Protein AF-A0A851SC31-F1 (afdb_monomer)

Secondary structure (DSSP, 8-state):
--SHHHHHHHHHHHTTTS-HHHHHHHHHHHHHHHHHHHHHHHHHHTTTTTT-EES---TTHHHHHHHHH-SS-HHHHHHHHHHHHHHHHHHHHHHHHHHHHHHHHHHHHHHHHHHT--S-HHHHHHHHHHHHHHHHH---SSSS----SHHHHHHHHHHHHHHHHHHHHHHHHHHHH-SS--SEEEE--TT-SS-EEEE-SSHHHHHHHHHHHHHHHHHHHHHHHHHHHHHHHHHHHHHHHHHSSPP--------

Foldseek 3Di:
DPVVVVVVVLLVVLCPAFDVVLSVLVVVLLVVLVVCLPPCVCVPCVCFLVQWDWPDPDPPQSVVLSCVLPVDDPSRLSVVLSCQLCVLVVVLSVVVVVLVVVLVVLVVVLVVLVVVDDVDPVSVVVNVVSVVVNCVSDPDPDPDPDCDDPSVVSVLVSLVSNLVSLVVSLVVCCVNQNQFFDQWDFDDDPPDPGTIIIGGPPRVVVNVVSNVNNVSSVVNNVSSVVRSVVSVVVVVVVVVVVVVDDQDDDDDDDD

Nearest PDB structures (foldseek):
  7f92-assembly1_A  TM=9.090E-01  e=4.885E-21  Homo sapiens
  7jjp-assembly1_A  TM=9.126E-01  e=3.774E-20  Ovis aries
  7xq9-assembly1_A  TM=9.123E-01  e=2.012E-20  Homo sapiens
  8qoj-assembly1_A  TM=9.363E-01  e=1.100E-14  Homo sapiens
  8gn7-assembly1_G  TM=8.065E-01  e=1.292E-13  Homo sapiens

pLDDT: mean 79.95, std 17.96, range [30.61, 98.0]

Sequence (255 aa):
MGDWEFLQKLLDQVQEHSTVIGKIWLTVLFIFRILILGLAGESVWGDEQSDFVCNTKQPGCTNVCYDKAFPISHIRYWVLQFLFVSTPTLIYLGHVVYLSRKEEKLKKQESELRAIHSKDPKIEHALAALEKKMSKIYMSESGRLKIRGALMWTYITSVICKSIFEAGFLVGQWYLYGFSMVPRYVCKRDPCPHQVDCFISRPTEKSIFIIFMLVMGLISLTLNLLELFHLCCKNLLSNIKKVSGPAGPSQDTFV

Structure (mmCIF, N/CA/C/O backbone):
data_AF-A0A851SC31-F1
#
_entry.id   AF-A0A851SC31-F1
#
loop_
_atom_site.group_PDB
_atom_site.id
_atom_site.type_symbol
_atom_site.label_atom_id
_atom_site.label_alt_id
_atom_site.label_comp_id
_atom_site.label_asym_id
_atom_site.label_entity_id
_atom_site.label_seq_id
_atom_site.pdbx_PDB_ins_code
_atom_site.Cartn_x
_atom_site.Cartn_y
_atom_site.Cartn_z
_atom_site.occupancy
_atom_site.B_iso_or_equiv
_atom_site.auth_seq_id
_atom_site.auth_comp_id
_atom_site.auth_asym_id
_atom_site.auth_atom_id
_atom_site.pdbx_PDB_model_num
ATOM 1 N N . MET A 1 1 ? -2.805 23.541 15.305 1.00 36.47 1 MET A N 1
ATOM 2 C CA . MET A 1 1 ? -1.827 22.495 15.689 1.00 36.47 1 MET A CA 1
ATOM 3 C C . MET A 1 1 ? -2.498 21.458 16.602 1.00 36.47 1 MET A C 1
ATOM 5 O O . MET A 1 1 ? -2.061 21.281 17.725 1.00 36.47 1 MET A O 1
ATOM 9 N N . GLY A 1 2 ? -3.582 20.808 16.149 1.00 46.53 2 GLY A N 1
ATOM 10 C CA . GLY A 1 2 ? -4.423 19.939 16.999 1.00 46.53 2 GLY A CA 1
ATOM 11 C C . GLY A 1 2 ? -4.816 18.584 16.396 1.00 46.53 2 GLY A C 1
ATOM 12 O O . GLY A 1 2 ? -5.572 17.857 17.025 1.00 46.53 2 GLY A O 1
ATOM 13 N N . ASP A 1 3 ? -4.307 18.214 15.216 1.00 50.97 3 ASP A N 1
ATOM 14 C CA . ASP A 1 3 ? -4.699 16.956 14.552 1.00 50.97 3 ASP A CA 1
ATOM 15 C C . ASP A 1 3 ? -3.743 15.788 14.823 1.00 50.97 3 ASP A C 1
ATOM 17 O O . ASP A 1 3 ? -4.168 14.634 14.837 1.00 50.97 3 ASP A O 1
ATOM 21 N N . TRP A 1 4 ? -2.465 16.062 15.107 1.00 46.28 4 TRP A N 1
ATOM 22 C CA . TRP A 1 4 ? -1.464 15.015 15.340 1.00 46.28 4 TRP A CA 1
ATOM 23 C C . TRP A 1 4 ? -1.644 14.317 16.686 1.00 46.28 4 TRP A C 1
ATOM 25 O O . TRP A 1 4 ? -1.529 13.101 16.747 1.00 46.28 4 TRP A O 1
ATOM 35 N N . GLU A 1 5 ? -2.010 15.047 17.742 1.00 44.91 5 GLU A N 1
ATOM 36 C CA . GLU A 1 5 ? -2.225 14.471 19.077 1.00 44.91 5 GLU A CA 1
ATOM 37 C C . GLU A 1 5 ? -3.477 13.573 19.122 1.00 44.91 5 GLU A C 1
ATOM 39 O O . GLU A 1 5 ? -3.503 12.553 19.809 1.00 44.91 5 GLU A O 1
ATOM 44 N N . PHE A 1 6 ? -4.505 13.907 18.331 1.00 46.19 6 PHE A N 1
ATOM 45 C CA . PHE A 1 6 ? -5.693 13.072 18.152 1.00 46.19 6 PHE A CA 1
ATOM 46 C C . PHE A 1 6 ? -5.376 11.817 17.333 1.00 46.19 6 PHE A C 1
ATOM 48 O O . PHE A 1 6 ? -5.729 10.720 17.753 1.00 46.19 6 PHE A O 1
ATOM 55 N N . LEU A 1 7 ? -4.655 11.948 16.213 1.00 46.75 7 LEU A N 1
ATOM 56 C CA . LEU A 1 7 ? -4.164 10.806 15.430 1.00 46.75 7 LEU A CA 1
ATOM 57 C C . LEU A 1 7 ? -3.249 9.890 16.250 1.00 46.75 7 LEU A C 1
ATOM 59 O O . LEU A 1 7 ? -3.349 8.674 16.126 1.00 46.75 7 LEU A O 1
ATOM 63 N N . GLN A 1 8 ? -2.407 10.461 17.109 1.00 51.41 8 GLN A N 1
ATOM 64 C CA . GLN A 1 8 ? -1.505 9.731 17.992 1.00 51.41 8 GLN A CA 1
ATOM 65 C C . GLN A 1 8 ? -2.281 9.000 19.096 1.00 51.41 8 GLN A C 1
ATOM 67 O O . GLN A 1 8 ? -2.099 7.800 19.256 1.00 51.41 8 GLN A O 1
ATOM 72 N N . LYS A 1 9 ? -3.267 9.645 19.741 1.00 53.53 9 LYS A N 1
ATOM 73 C CA . LYS A 1 9 ? -4.205 8.969 20.661 1.00 53.53 9 LYS A CA 1
ATOM 74 C C . LYS A 1 9 ? -5.019 7.867 19.983 1.00 53.53 9 LYS A C 1
ATOM 76 O O . LYS A 1 9 ? -5.291 6.840 20.600 1.00 53.53 9 LYS A O 1
ATOM 81 N N . LEU A 1 10 ? -5.422 8.066 18.727 1.00 51.66 10 LEU A N 1
ATOM 82 C CA . LEU A 1 10 ? -6.111 7.043 17.942 1.00 51.66 10 LEU A CA 1
ATOM 83 C C . LEU A 1 10 ? -5.180 5.876 17.596 1.00 51.66 10 LEU A C 1
ATOM 85 O O . LEU A 1 10 ? -5.608 4.731 17.690 1.00 51.66 10 LEU A O 1
ATOM 89 N N . LEU A 1 11 ? -3.922 6.141 17.242 1.00 54.28 11 LEU A N 1
ATOM 90 C CA . LEU A 1 11 ? -2.890 5.119 17.047 1.00 54.28 11 LEU A CA 1
ATOM 91 C C . LEU A 1 11 ? -2.634 4.330 18.340 1.00 54.28 11 LEU A C 1
ATOM 93 O O . LEU A 1 11 ? -2.644 3.101 18.299 1.00 54.28 11 LEU A O 1
ATOM 97 N N . ASP A 1 12 ? -2.519 5.005 19.482 1.00 54.88 12 ASP A N 1
ATOM 98 C CA . ASP A 1 12 ? -2.271 4.383 20.788 1.00 54.88 12 ASP A CA 1
ATOM 99 C C . ASP A 1 12 ? -3.463 3.523 21.258 1.00 54.88 12 ASP A C 1
ATOM 101 O O . ASP A 1 12 ? -3.286 2.391 21.709 1.00 54.88 12 ASP A O 1
ATOM 105 N N . GLN A 1 13 ? -4.707 3.987 21.071 1.00 50.38 13 GLN A N 1
ATOM 106 C CA . GLN A 1 13 ? -5.922 3.213 21.395 1.00 50.38 13 GLN A CA 1
ATOM 107 C C . GLN A 1 13 ? -6.073 1.949 20.532 1.00 50.38 13 GLN A C 1
ATOM 109 O O . GLN A 1 13 ? -6.607 0.924 20.961 1.00 50.38 13 GLN A O 1
ATOM 114 N N . VAL A 1 14 ? -5.574 1.988 19.300 1.00 51.91 14 VAL A N 1
ATOM 115 C CA . VAL A 1 14 ? -5.563 0.841 18.377 1.00 51.91 14 VAL A CA 1
ATOM 116 C C . VAL A 1 14 ? -4.500 -0.173 18.773 1.00 51.91 14 VAL A C 1
ATOM 118 O O . VAL A 1 14 ? -4.633 -1.378 18.528 1.00 51.91 14 VAL A O 1
ATOM 121 N N . GLN A 1 15 ? -3.476 0.310 19.467 1.00 50.19 15 GLN A N 1
ATOM 122 C CA . GLN A 1 15 ? -2.348 -0.444 19.971 1.00 50.19 15 GLN A CA 1
ATOM 123 C C . GLN A 1 15 ? -2.591 -1.113 21.329 1.00 50.19 15 GLN A C 1
ATOM 125 O O . GLN A 1 15 ? -1.667 -1.727 21.853 1.00 50.19 15 GLN A O 1
ATOM 130 N N . GLU A 1 16 ? -3.810 -1.150 21.870 1.00 48.88 16 GLU A N 1
ATOM 131 C CA . GLU A 1 16 ? -4.075 -1.858 23.137 1.00 48.88 16 GLU A CA 1
ATOM 132 C C . GLU A 1 16 ? -4.554 -3.314 22.930 1.00 48.88 16 GLU A C 1
ATOM 134 O O . GLU A 1 16 ? -4.479 -4.155 23.822 1.00 48.88 16 GLU A O 1
ATOM 139 N N . HIS A 1 17 ? -4.926 -3.689 21.696 1.00 49.34 17 HIS A N 1
ATOM 140 C CA . HIS A 1 17 ? -5.738 -4.895 21.448 1.00 49.34 17 HIS A CA 1
ATOM 141 C C . HIS A 1 17 ? -5.128 -6.021 20.575 1.00 49.34 17 HIS A C 1
ATOM 143 O O . HIS A 1 17 ? -5.518 -7.178 20.715 1.00 49.34 17 HIS A O 1
ATOM 149 N N . SER A 1 18 ? -4.136 -5.726 19.732 1.00 54.25 18 SER A N 1
ATOM 150 C CA . SER A 1 18 ? -3.339 -6.704 18.948 1.00 54.25 18 SER A CA 1
ATOM 151 C C . SER A 1 18 ? -2.116 -7.270 19.730 1.00 54.25 18 SER A C 1
ATOM 153 O O . SER A 1 18 ? -1.814 -6.832 20.844 1.00 54.25 18 SER A O 1
ATOM 155 N N . THR A 1 19 ? -1.400 -8.268 19.208 1.00 62.31 19 THR A N 1
ATOM 156 C CA . THR A 1 19 ? -0.159 -8.750 19.848 1.00 62.31 19 THR A CA 1
ATOM 157 C C . THR A 1 19 ? 0.920 -7.651 19.826 1.00 62.31 19 THR A C 1
ATOM 159 O O . THR A 1 19 ? 1.097 -6.968 18.821 1.00 62.31 19 THR A O 1
ATOM 162 N N . VAL A 1 20 ? 1.639 -7.434 20.939 1.00 63.09 20 VAL A N 1
ATOM 163 C CA . VAL A 1 20 ? 2.630 -6.333 21.082 1.00 63.09 20 VAL A CA 1
ATOM 164 C C . VAL A 1 20 ? 3.675 -6.351 19.955 1.00 63.09 20 VAL A C 1
ATOM 166 O O . VAL A 1 20 ? 4.059 -5.306 19.439 1.00 63.09 20 VAL A O 1
ATOM 169 N N . ILE A 1 21 ? 4.070 -7.547 19.516 1.00 61.94 21 ILE A N 1
ATOM 170 C CA . ILE A 1 21 ? 5.090 -7.759 18.482 1.00 61.94 21 ILE A CA 1
ATOM 171 C C . ILE A 1 21 ? 4.574 -7.374 17.085 1.00 61.94 21 ILE A C 1
ATOM 173 O O . ILE A 1 21 ? 5.283 -6.691 16.347 1.00 61.94 21 ILE A O 1
ATOM 177 N N . GLY A 1 22 ? 3.335 -7.744 16.735 1.00 64.31 22 GLY A N 1
ATOM 178 C CA . GLY A 1 22 ? 2.724 -7.371 15.453 1.00 64.31 22 GLY A CA 1
ATOM 179 C C . GLY A 1 22 ? 2.540 -5.858 15.316 1.00 64.31 22 GLY A C 1
ATOM 180 O O . GLY A 1 22 ? 2.815 -5.293 14.263 1.00 64.31 22 GLY A O 1
ATOM 181 N N . LYS A 1 23 ? 2.170 -5.174 16.405 1.00 66.19 23 LYS A N 1
ATOM 182 C CA . LYS A 1 23 ? 1.970 -3.713 16.434 1.00 66.19 23 LYS A CA 1
ATOM 183 C C . LYS A 1 23 ? 3.236 -2.916 16.158 1.00 66.19 23 LYS A C 1
ATOM 185 O O . LYS A 1 23 ? 3.197 -1.981 15.357 1.00 66.19 23 LYS A O 1
ATOM 190 N N . ILE A 1 24 ? 4.335 -3.265 16.829 1.00 72.50 24 ILE A N 1
ATOM 191 C CA . ILE A 1 24 ? 5.613 -2.558 16.677 1.00 72.50 24 ILE A CA 1
ATOM 192 C C . ILE A 1 24 ? 6.079 -2.690 15.231 1.00 72.50 24 ILE A C 1
ATOM 194 O O . ILE A 1 24 ? 6.358 -1.688 14.577 1.00 72.50 24 ILE A O 1
ATOM 198 N N . TRP A 1 25 ? 6.061 -3.912 14.699 1.00 71.94 25 TRP A N 1
ATOM 199 C CA . TRP A 1 25 ? 6.468 -4.151 13.324 1.00 71.94 25 TRP A CA 1
ATOM 200 C C . TRP A 1 25 ? 5.554 -3.471 12.309 1.00 71.94 25 TRP A C 1
ATOM 202 O O . TRP A 1 25 ? 6.059 -2.777 11.438 1.00 71.94 25 TRP A O 1
ATOM 212 N N . LEU A 1 26 ? 4.228 -3.573 12.427 1.00 71.00 26 LEU A N 1
ATOM 213 C CA . LEU A 1 26 ? 3.315 -2.911 11.487 1.00 71.00 26 LEU A CA 1
ATOM 214 C C . LEU A 1 26 ? 3.470 -1.382 11.499 1.00 71.00 26 LEU A C 1
ATOM 216 O O . LEU A 1 26 ? 3.414 -0.761 10.440 1.00 71.00 26 LEU A O 1
ATOM 220 N N . THR A 1 27 ? 3.725 -0.780 12.665 1.00 75.94 27 THR A N 1
ATOM 221 C CA . THR A 1 27 ? 3.975 0.667 12.785 1.00 75.94 27 THR A CA 1
ATOM 222 C C . THR A 1 27 ? 5.290 1.057 12.112 1.00 75.94 27 THR A C 1
ATOM 224 O O . THR A 1 27 ? 5.334 2.002 11.329 1.00 75.94 27 THR A O 1
ATOM 227 N N . VAL A 1 28 ? 6.355 0.292 12.354 1.00 79.25 28 VAL A N 1
ATOM 228 C CA . VAL A 1 28 ? 7.661 0.501 11.719 1.00 79.25 28 VAL A CA 1
ATOM 229 C C . VAL A 1 28 ? 7.561 0.347 10.196 1.00 79.25 28 VAL A C 1
ATOM 231 O O . VAL A 1 28 ? 8.003 1.229 9.462 1.00 79.25 28 VAL A O 1
ATOM 234 N N . LEU A 1 29 ? 6.911 -0.715 9.705 1.00 79.75 29 LEU A N 1
ATOM 235 C CA . LEU A 1 29 ? 6.695 -0.953 8.273 1.00 79.75 29 LEU A CA 1
ATOM 236 C C . LEU A 1 29 ? 5.896 0.188 7.622 1.00 79.75 29 LEU A C 1
ATOM 238 O O . LEU A 1 29 ? 6.200 0.595 6.501 1.00 79.75 29 LEU A O 1
ATOM 242 N N . PHE A 1 30 ? 4.898 0.726 8.326 1.00 78.81 30 PHE A N 1
ATOM 243 C CA . PHE A 1 30 ? 4.101 1.860 7.863 1.00 78.81 30 PHE A CA 1
ATOM 244 C C . PHE A 1 30 ? 4.932 3.145 7.739 1.00 78.81 30 PHE A C 1
ATOM 246 O O . PHE A 1 30 ? 4.860 3.820 6.712 1.00 78.81 30 PHE A O 1
ATOM 253 N N . ILE A 1 31 ? 5.769 3.451 8.736 1.00 83.62 31 ILE A N 1
ATOM 254 C CA . ILE A 1 31 ? 6.674 4.611 8.702 1.00 83.62 31 ILE A CA 1
ATOM 255 C C . ILE A 1 31 ? 7.665 4.484 7.544 1.00 83.62 31 ILE A C 1
ATOM 257 O O . ILE A 1 31 ? 7.819 5.422 6.766 1.00 83.62 31 ILE A O 1
ATOM 261 N N . PHE A 1 32 ? 8.292 3.317 7.381 1.00 82.69 32 PHE A N 1
ATOM 262 C CA . PHE A 1 32 ? 9.223 3.087 6.276 1.00 82.69 32 PHE A CA 1
ATOM 263 C C . PHE A 1 32 ? 8.555 3.227 4.903 1.00 82.69 32 PHE A C 1
ATOM 265 O O . PHE A 1 32 ? 9.171 3.763 3.984 1.00 82.69 32 PHE A O 1
ATOM 272 N N . ARG A 1 33 ? 7.289 2.812 4.753 1.00 85.94 33 ARG A N 1
ATOM 273 C CA . ARG A 1 33 ? 6.527 3.030 3.512 1.00 85.94 33 ARG A CA 1
ATOM 274 C C . ARG A 1 33 ? 6.328 4.509 3.206 1.00 85.94 33 ARG A C 1
ATOM 276 O O . ARG A 1 33 ? 6.571 4.916 2.076 1.00 85.94 33 ARG A O 1
ATOM 283 N N . ILE A 1 34 ? 5.922 5.309 4.191 1.00 85.50 34 ILE A N 1
ATOM 284 C CA . ILE A 1 34 ? 5.760 6.760 4.009 1.00 85.50 34 ILE A CA 1
ATOM 285 C C . ILE A 1 34 ? 7.104 7.408 3.677 1.00 85.50 34 ILE A C 1
ATOM 287 O O . ILE A 1 34 ? 7.178 8.227 2.766 1.00 85.50 34 ILE A O 1
ATOM 291 N N . LEU A 1 35 ? 8.168 7.008 4.378 1.00 84.06 35 LEU A N 1
ATOM 292 C CA . LEU A 1 35 ? 9.513 7.519 4.148 1.00 84.06 35 LEU A CA 1
ATOM 2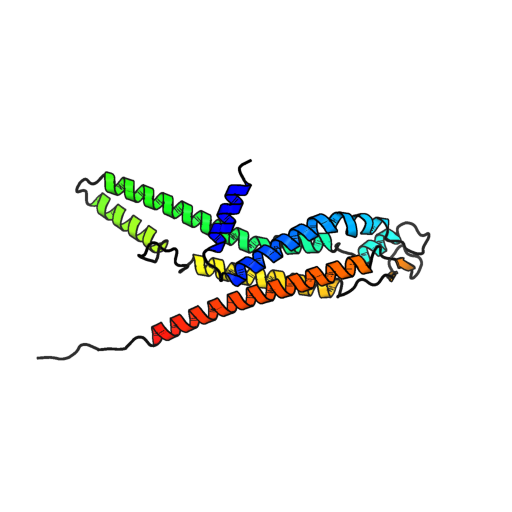93 C C . LEU A 1 35 ? 9.970 7.264 2.707 1.00 84.06 35 LEU A C 1
ATOM 295 O O . LEU A 1 35 ? 10.476 8.176 2.066 1.00 84.06 35 LEU A O 1
ATOM 299 N N . ILE A 1 36 ? 9.759 6.057 2.177 1.00 81.62 36 ILE A N 1
ATOM 300 C CA . ILE A 1 36 ? 10.121 5.730 0.790 1.00 81.62 36 ILE A CA 1
ATOM 301 C C . ILE A 1 36 ? 9.255 6.492 -0.205 1.00 81.62 36 ILE A C 1
ATOM 303 O O . ILE A 1 36 ? 9.789 7.053 -1.157 1.00 81.62 36 ILE A O 1
ATOM 307 N N . LEU A 1 37 ? 7.941 6.554 0.021 1.00 83.69 37 LEU A N 1
ATOM 308 C CA . LEU A 1 37 ? 7.041 7.316 -0.843 1.00 83.69 37 LEU A CA 1
ATOM 309 C C . LEU A 1 37 ? 7.424 8.804 -0.902 1.00 83.69 37 LEU A C 1
ATOM 311 O O . LEU A 1 37 ? 7.341 9.398 -1.972 1.00 83.69 37 LEU A O 1
ATOM 315 N N . GLY A 1 38 ? 7.871 9.382 0.217 1.00 81.56 38 GLY A N 1
ATOM 316 C CA . GLY A 1 38 ? 8.298 10.780 0.299 1.00 81.56 38 GLY A CA 1
ATOM 317 C C . GLY A 1 38 ? 9.711 11.040 -0.230 1.00 81.56 38 GLY A C 1
ATOM 318 O O . GLY A 1 38 ? 9.907 11.968 -1.003 1.00 81.56 38 GLY A O 1
ATOM 319 N N . LEU A 1 39 ? 10.701 10.232 0.163 1.00 79.06 39 LEU A N 1
ATOM 320 C CA . LEU A 1 39 ? 12.104 10.459 -0.204 1.00 79.06 39 LEU A CA 1
ATOM 321 C C . LEU A 1 39 ? 12.435 9.942 -1.602 1.00 79.06 39 LEU A C 1
ATOM 323 O O . LEU A 1 39 ? 13.064 10.652 -2.382 1.00 79.06 39 LEU A O 1
ATOM 327 N N . ALA A 1 40 ? 12.034 8.711 -1.924 1.00 77.25 40 ALA A N 1
ATOM 328 C CA . ALA A 1 40 ? 12.381 8.081 -3.196 1.00 77.25 40 ALA A CA 1
ATOM 329 C C . ALA A 1 40 ? 11.470 8.552 -4.338 1.00 77.25 40 ALA A C 1
ATOM 331 O O . ALA A 1 40 ? 11.888 8.555 -5.493 1.00 77.25 40 ALA A O 1
ATOM 332 N N . GLY A 1 41 ? 10.245 8.982 -4.011 1.00 79.56 41 GLY A N 1
ATOM 333 C CA . GLY A 1 41 ? 9.242 9.433 -4.973 1.00 79.56 41 GLY A CA 1
ATOM 334 C C . GLY A 1 41 ? 9.769 10.466 -5.962 1.00 79.56 41 GLY A C 1
ATOM 335 O O . GLY A 1 41 ? 9.765 10.229 -7.168 1.00 79.56 41 GLY A O 1
ATOM 336 N N . GLU A 1 42 ? 10.261 11.589 -5.447 1.00 76.81 42 GLU A N 1
ATOM 337 C CA . GLU A 1 42 ? 10.780 12.667 -6.290 1.00 76.81 42 GLU A CA 1
ATOM 338 C C . GLU A 1 42 ? 12.239 12.441 -6.703 1.00 76.81 42 GLU A C 1
ATOM 340 O O . GLU A 1 42 ? 12.600 12.750 -7.834 1.00 76.81 42 GLU A O 1
ATOM 345 N N . SER A 1 43 ? 13.076 11.859 -5.836 1.00 85.00 43 SER A N 1
ATOM 346 C CA . SER A 1 43 ? 14.519 11.739 -6.107 1.00 85.00 43 SER A CA 1
ATOM 347 C C . SER A 1 43 ? 14.896 10.641 -7.108 1.00 85.00 43 SER A C 1
ATOM 349 O O . SER A 1 43 ? 15.889 10.796 -7.817 1.00 85.00 43 SER A O 1
ATOM 351 N N . VAL A 1 44 ? 14.125 9.549 -7.179 1.00 87.50 44 VAL A N 1
ATOM 352 C CA . VAL A 1 44 ? 14.454 8.362 -7.997 1.00 87.50 44 VAL A CA 1
ATOM 353 C C . VAL A 1 44 ? 13.501 8.181 -9.180 1.00 87.50 44 VAL A C 1
ATOM 355 O O . VAL A 1 44 ? 13.881 7.613 -10.206 1.00 87.50 44 VAL A O 1
ATOM 358 N N . TRP A 1 45 ? 12.252 8.637 -9.046 1.00 90.25 45 TRP A N 1
ATOM 359 C CA . TRP A 1 45 ? 11.228 8.539 -10.093 1.00 90.25 45 TRP A CA 1
ATOM 360 C C . TRP A 1 45 ? 10.811 9.890 -10.685 1.00 90.25 45 TRP A C 1
ATOM 362 O O . TRP A 1 45 ? 10.023 9.905 -11.629 1.00 90.25 45 TRP A O 1
ATOM 372 N N . GLY A 1 46 ? 11.337 11.017 -10.192 1.00 87.06 46 GLY A N 1
ATOM 373 C CA . GLY A 1 46 ? 11.006 12.345 -10.723 1.00 87.06 46 GLY A CA 1
ATOM 374 C C . GLY A 1 46 ? 11.454 12.555 -12.173 1.00 87.06 46 GLY A C 1
ATOM 375 O O . GLY A 1 46 ? 10.756 13.208 -12.946 1.00 87.06 46 GLY A O 1
ATOM 376 N N . ASP A 1 47 ? 12.573 11.941 -12.557 1.00 88.94 47 ASP A N 1
ATOM 377 C CA . ASP A 1 47 ? 13.176 11.971 -13.894 1.00 88.94 47 ASP A CA 1
ATOM 378 C C . ASP A 1 47 ? 12.817 10.728 -14.742 1.00 88.94 47 ASP A C 1
ATOM 380 O O . ASP A 1 47 ? 13.371 10.519 -15.821 1.00 88.94 47 ASP A O 1
ATOM 384 N N . GLU A 1 48 ? 11.861 9.892 -14.299 1.00 90.19 48 GLU A N 1
ATOM 385 C CA . GLU A 1 48 ? 11.552 8.601 -14.941 1.00 90.19 48 GLU A CA 1
ATOM 386 C C . GLU A 1 48 ? 11.173 8.744 -16.421 1.00 90.19 48 GLU A C 1
ATOM 388 O O . GLU A 1 48 ? 11.609 7.931 -17.235 1.00 90.19 48 GLU A O 1
ATOM 393 N N . GLN A 1 49 ? 10.392 9.771 -16.769 1.00 91.12 49 GLN A N 1
ATOM 394 C CA . GLN A 1 49 ? 9.968 10.023 -18.147 1.00 91.12 49 GLN A CA 1
ATOM 395 C C . GLN A 1 49 ? 10.949 10.911 -18.925 1.00 91.12 49 GLN A C 1
ATOM 397 O O . GLN A 1 49 ? 11.112 10.703 -20.126 1.00 91.12 49 GLN A O 1
ATOM 402 N N . SER A 1 50 ? 11.591 11.895 -18.281 1.00 93.06 50 SER A N 1
ATOM 403 C CA . SER A 1 50 ? 12.530 12.803 -18.960 1.00 93.06 50 SER A CA 1
ATOM 404 C C . SER A 1 50 ? 13.799 12.083 -19.408 1.00 93.06 50 SER A C 1
ATOM 406 O O . SER A 1 50 ? 14.308 12.360 -20.492 1.00 93.06 50 SER A O 1
ATOM 408 N N . ASP A 1 51 ? 14.255 11.116 -18.610 1.00 94.56 51 ASP A N 1
ATOM 409 C CA . ASP A 1 51 ? 15.505 10.389 -18.834 1.00 94.56 51 ASP A CA 1
ATOM 410 C C . ASP A 1 51 ? 15.262 9.003 -19.458 1.00 94.56 51 ASP A C 1
ATOM 412 O O . ASP A 1 51 ? 16.169 8.173 -19.549 1.00 94.56 51 ASP A O 1
ATOM 416 N N . PHE A 1 52 ? 14.033 8.734 -19.914 1.00 96.25 52 PHE A N 1
ATOM 417 C CA . PHE A 1 52 ? 13.724 7.572 -20.738 1.00 96.25 52 PHE A CA 1
ATOM 418 C C . PHE A 1 52 ? 14.078 7.872 -22.198 1.00 96.25 52 PHE A C 1
ATOM 420 O O . PHE A 1 52 ? 13.347 8.560 -22.911 1.00 96.25 52 PHE A O 1
ATOM 427 N N . VAL A 1 53 ? 15.215 7.351 -22.658 1.00 96.75 53 VAL A N 1
ATOM 428 C CA . VAL A 1 53 ? 15.782 7.697 -23.970 1.00 96.75 53 VAL A CA 1
ATOM 429 C C . VAL A 1 53 ? 15.681 6.516 -24.924 1.00 96.75 53 VAL A C 1
ATOM 431 O O . VAL A 1 53 ? 16.211 5.447 -24.643 1.00 96.75 53 VAL A O 1
ATOM 434 N N . CYS A 1 54 ? 15.057 6.711 -26.086 1.00 97.50 54 CYS A N 1
ATOM 435 C CA . CYS A 1 54 ? 15.013 5.717 -27.160 1.00 97.50 54 CYS A CA 1
ATOM 436 C C . CYS A 1 54 ? 15.991 6.067 -28.288 1.00 97.50 54 CYS A C 1
ATOM 438 O O . CYS A 1 54 ? 16.092 7.225 -28.690 1.00 97.50 54 CYS A O 1
ATOM 440 N N . ASN A 1 55 ? 16.675 5.064 -28.844 1.00 96.94 55 ASN A N 1
ATOM 441 C CA . ASN A 1 55 ? 17.573 5.209 -29.990 1.00 96.94 55 ASN A CA 1
ATOM 442 C C . ASN A 1 55 ? 16.774 5.378 -31.295 1.00 96.94 55 ASN A C 1
ATOM 444 O O . ASN A 1 55 ? 16.631 4.456 -32.099 1.00 96.94 55 ASN A O 1
ATOM 448 N N . THR A 1 56 ? 16.169 6.552 -31.457 1.00 96.50 56 THR A N 1
ATOM 449 C CA . THR A 1 56 ? 15.345 6.924 -32.607 1.00 96.50 56 THR A CA 1
ATOM 450 C C . THR A 1 56 ? 15.241 8.442 -32.720 1.00 96.50 56 THR A C 1
ATOM 452 O O . THR A 1 56 ? 15.273 9.153 -31.720 1.00 96.50 56 THR A O 1
ATOM 455 N N . LYS A 1 57 ? 15.080 8.948 -33.946 1.00 95.75 57 LYS A N 1
ATOM 456 C CA . LYS A 1 57 ? 14.749 10.361 -34.210 1.00 95.75 57 LYS A CA 1
ATOM 457 C C . LYS A 1 57 ? 13.260 10.571 -34.498 1.00 95.75 57 LYS A C 1
ATOM 459 O O . LYS A 1 57 ? 12.846 11.693 -34.769 1.00 95.75 57 LYS A O 1
ATOM 464 N N . GLN A 1 58 ? 12.465 9.500 -34.467 1.00 96.38 58 GLN A N 1
ATOM 465 C CA . GLN A 1 58 ? 11.042 9.546 -34.777 1.00 96.38 58 GLN A CA 1
ATOM 466 C C . GLN A 1 58 ? 10.262 10.265 -33.663 1.00 96.38 58 GLN A C 1
ATOM 468 O O . GLN A 1 58 ? 10.239 9.772 -32.528 1.00 96.38 58 GLN A O 1
ATOM 473 N N . PRO A 1 59 ? 9.563 11.374 -33.966 1.00 96.88 59 PRO A N 1
ATOM 474 C CA . PRO A 1 59 ? 8.740 12.071 -32.984 1.00 96.88 59 PRO A CA 1
ATOM 475 C C . PRO A 1 59 ? 7.647 11.163 -32.406 1.00 96.88 59 PRO A C 1
ATOM 477 O O . PRO A 1 59 ? 7.023 10.380 -33.121 1.00 96.88 59 PRO A O 1
ATOM 480 N N . GLY A 1 60 ? 7.419 11.258 -31.096 1.00 96.06 60 GLY A N 1
ATOM 481 C CA . GLY A 1 60 ? 6.376 10.506 -30.389 1.00 96.06 60 GLY A CA 1
ATOM 482 C C . GLY A 1 60 ? 6.714 9.047 -30.053 1.00 96.06 60 GLY A C 1
ATOM 483 O O . GLY A 1 60 ? 6.064 8.486 -29.174 1.00 96.06 60 GLY A O 1
ATOM 484 N N . CYS A 1 61 ? 7.745 8.444 -30.661 1.00 97.31 61 CYS A N 1
ATOM 485 C CA . CYS A 1 61 ? 8.131 7.056 -30.375 1.00 97.31 61 CYS A CA 1
ATOM 486 C C . CYS A 1 61 ? 8.536 6.859 -28.898 1.00 97.31 61 CYS A C 1
ATOM 488 O O . CYS A 1 61 ? 8.050 5.941 -28.242 1.00 97.31 61 CYS A O 1
ATOM 490 N N . THR A 1 62 ? 9.330 7.772 -28.327 1.00 96.44 62 THR A N 1
ATOM 491 C CA . THR A 1 62 ? 9.703 7.727 -26.901 1.00 96.44 62 THR A CA 1
ATOM 492 C C . THR A 1 62 ? 8.479 7.722 -25.982 1.00 96.44 62 THR A C 1
ATOM 494 O O . THR A 1 62 ? 8.406 6.903 -25.070 1.00 96.44 62 THR A O 1
ATOM 497 N N . ASN A 1 63 ? 7.473 8.556 -26.269 1.00 96.75 63 ASN A N 1
ATOM 498 C CA . ASN A 1 63 ? 6.267 8.674 -25.445 1.00 96.75 63 ASN A CA 1
ATOM 499 C C . ASN A 1 63 ? 5.458 7.370 -25.417 1.00 96.75 63 ASN A C 1
ATOM 501 O O . ASN A 1 63 ? 5.071 6.903 -24.349 1.00 96.75 63 ASN A O 1
ATOM 505 N N . VAL A 1 64 ? 5.222 6.755 -26.582 1.00 97.25 64 VAL A N 1
ATOM 506 C CA . VAL A 1 64 ? 4.430 5.513 -26.666 1.00 97.25 64 VAL A CA 1
ATOM 507 C C . VAL A 1 64 ? 5.181 4.299 -26.114 1.00 97.25 64 VAL A C 1
ATOM 509 O O . VAL A 1 64 ? 4.555 3.348 -25.636 1.00 97.25 64 VAL A O 1
ATOM 512 N N . CYS A 1 65 ? 6.515 4.315 -26.190 1.00 97.25 65 CYS A N 1
ATOM 513 C CA . CYS A 1 65 ? 7.366 3.270 -25.636 1.00 97.25 65 CYS A CA 1
ATOM 514 C C . CYS A 1 65 ? 7.459 3.365 -24.119 1.00 97.25 65 CYS A C 1
ATOM 516 O O . CYS A 1 65 ? 7.379 2.328 -23.465 1.00 97.25 65 CYS A O 1
ATOM 518 N N . TYR A 1 66 ? 7.554 4.581 -23.580 1.00 96.19 66 TYR A N 1
ATOM 519 C CA . TYR A 1 66 ? 7.470 4.838 -22.148 1.00 96.19 66 TYR A CA 1
ATOM 520 C C . TYR A 1 66 ? 6.140 4.337 -21.577 1.00 96.19 66 TYR A C 1
ATOM 522 O O . TYR A 1 66 ? 6.139 3.506 -20.677 1.00 96.19 66 TYR A O 1
ATOM 530 N N . ASP A 1 67 ? 5.016 4.745 -22.178 1.00 95.94 67 ASP A N 1
ATOM 531 C CA . ASP A 1 67 ? 3.670 4.300 -21.788 1.00 95.94 67 ASP A CA 1
ATOM 532 C C . ASP A 1 67 ? 3.522 2.768 -21.830 1.00 95.94 67 ASP A C 1
ATOM 534 O O . ASP A 1 67 ? 2.907 2.164 -20.956 1.00 95.94 67 ASP A O 1
ATOM 538 N N . LYS A 1 68 ? 4.137 2.112 -22.825 1.00 94.94 68 LYS A N 1
ATOM 539 C CA . LYS A 1 68 ? 4.123 0.646 -22.931 1.00 94.94 68 LYS A CA 1
ATOM 540 C C . LYS A 1 68 ? 4.986 -0.027 -21.858 1.00 94.94 68 LYS A C 1
ATOM 542 O O . LYS A 1 68 ? 4.616 -1.093 -21.380 1.00 94.94 68 LYS A O 1
ATOM 547 N N . ALA A 1 69 ? 6.153 0.540 -21.556 1.00 94.00 69 ALA A N 1
ATOM 548 C CA . ALA A 1 69 ? 7.088 -0.009 -20.577 1.00 94.00 69 ALA A CA 1
ATOM 549 C C . ALA A 1 69 ? 6.575 0.173 -19.140 1.00 94.00 69 ALA A C 1
ATOM 551 O O . ALA A 1 69 ? 6.705 -0.732 -18.320 1.00 94.00 69 ALA A O 1
ATOM 552 N N . PHE A 1 70 ? 5.968 1.327 -18.858 1.00 94.62 70 PHE A N 1
ATOM 553 C CA . PHE A 1 70 ? 5.510 1.738 -17.535 1.00 94.62 70 PHE A CA 1
ATOM 554 C C . PHE A 1 70 ? 4.060 2.243 -17.600 1.00 94.62 70 PHE A C 1
ATOM 556 O O . PHE A 1 70 ? 3.820 3.447 -17.490 1.00 94.62 70 PHE A O 1
ATOM 563 N N . PRO A 1 71 ? 3.069 1.339 -17.752 1.00 93.75 71 PRO A N 1
ATOM 564 C CA . PRO A 1 71 ? 1.654 1.726 -17.821 1.00 93.75 71 PRO A CA 1
ATOM 565 C C . PRO A 1 71 ? 1.176 2.439 -16.544 1.00 93.75 71 PRO A C 1
ATOM 567 O O . PRO A 1 71 ? 0.279 3.279 -16.575 1.00 93.75 71 PRO A O 1
ATOM 570 N N . ILE A 1 72 ? 1.794 2.125 -15.406 1.00 94.44 72 ILE A N 1
ATOM 571 C CA . ILE A 1 72 ? 1.731 2.909 -14.176 1.00 94.44 72 ILE A CA 1
ATOM 572 C C . ILE A 1 72 ? 3.157 3.004 -13.617 1.00 94.44 72 ILE A C 1
ATOM 574 O O . ILE A 1 72 ? 3.946 2.077 -13.766 1.00 94.44 72 ILE A O 1
ATOM 578 N N . SER A 1 73 ? 3.534 4.136 -13.020 1.00 92.31 73 SER A N 1
ATOM 579 C CA . SER A 1 73 ? 4.846 4.230 -12.370 1.00 92.31 73 SER A CA 1
ATOM 580 C C . SER A 1 73 ? 4.846 3.464 -11.048 1.00 92.31 73 SER A C 1
ATOM 582 O O . SER A 1 73 ? 3.813 3.340 -10.379 1.00 92.31 73 SER A O 1
ATOM 584 N N . HIS A 1 74 ? 6.016 2.990 -10.626 1.00 91.44 74 HIS A N 1
ATOM 585 C CA . HIS A 1 74 ? 6.164 2.229 -9.381 1.00 91.44 74 HIS A CA 1
ATOM 586 C C . HIS A 1 74 ? 5.697 3.029 -8.161 1.00 91.44 74 HIS A C 1
ATOM 588 O O . HIS A 1 74 ? 4.972 2.511 -7.317 1.00 91.44 74 HIS A O 1
ATOM 594 N N . ILE A 1 75 ? 6.030 4.321 -8.107 1.00 90.19 75 ILE A N 1
ATOM 595 C CA . ILE A 1 75 ? 5.592 5.211 -7.026 1.00 90.19 75 ILE A CA 1
ATOM 596 C C . ILE A 1 75 ? 4.072 5.322 -6.977 1.00 90.19 75 ILE A C 1
ATOM 598 O O . ILE A 1 75 ? 3.486 5.167 -5.908 1.00 90.19 75 ILE A O 1
ATOM 602 N N . ARG A 1 76 ? 3.403 5.525 -8.119 1.00 92.06 76 ARG A N 1
ATOM 603 C CA . ARG A 1 76 ? 1.932 5.588 -8.159 1.00 92.06 76 ARG A CA 1
ATOM 604 C C . ARG A 1 76 ? 1.311 4.264 -7.723 1.00 92.06 76 ARG A C 1
ATOM 606 O O . ARG A 1 76 ? 0.333 4.263 -6.978 1.00 92.06 76 ARG A O 1
ATOM 613 N N . TYR A 1 77 ? 1.903 3.148 -8.137 1.00 94.31 77 TYR A N 1
ATOM 614 C CA . TYR A 1 77 ? 1.487 1.818 -7.710 1.00 94.31 77 TYR A CA 1
ATOM 615 C C . TYR A 1 77 ? 1.608 1.636 -6.187 1.00 94.31 77 TYR A C 1
ATOM 617 O O . TYR A 1 77 ? 0.656 1.195 -5.543 1.00 94.31 77 TYR A O 1
ATOM 625 N N . TRP A 1 78 ? 2.726 2.051 -5.583 1.00 93.00 78 TRP A N 1
ATOM 626 C CA . TRP A 1 78 ? 2.927 1.985 -4.132 1.00 93.00 78 TRP A CA 1
ATOM 627 C C . TRP A 1 78 ? 2.036 2.946 -3.348 1.00 93.00 78 TRP A C 1
ATOM 629 O O . TRP A 1 78 ? 1.591 2.595 -2.256 1.00 93.00 78 TRP A O 1
ATOM 639 N N . VAL A 1 79 ? 1.718 4.123 -3.894 1.00 91.06 79 VAL A N 1
ATOM 640 C CA . VAL A 1 79 ? 0.717 5.023 -3.299 1.00 91.06 79 VAL A CA 1
ATOM 641 C C . VAL A 1 79 ? -0.644 4.329 -3.248 1.00 91.06 79 VAL A C 1
ATOM 643 O O . VAL A 1 79 ? -1.282 4.317 -2.196 1.00 91.06 79 VAL A O 1
ATOM 646 N N . LEU A 1 80 ? -1.077 3.693 -4.341 1.00 93.44 80 LEU A N 1
ATOM 647 C CA . LEU A 1 80 ? -2.324 2.925 -4.352 1.00 93.44 80 LEU A CA 1
ATOM 648 C C . LEU A 1 80 ? -2.275 1.772 -3.341 1.00 93.44 80 LEU A C 1
ATOM 650 O O . LEU A 1 80 ? -3.185 1.652 -2.522 1.00 93.44 80 LEU A O 1
ATOM 654 N N . GLN A 1 81 ? -1.196 0.983 -3.324 1.00 93.62 81 GLN A N 1
ATOM 655 C CA . GLN A 1 81 ? -1.002 -0.087 -2.338 1.00 93.62 81 GLN A CA 1
ATOM 656 C C . GLN A 1 81 ? -1.151 0.438 -0.907 1.00 93.62 81 GLN A C 1
ATOM 658 O O . GLN A 1 81 ? -1.889 -0.134 -0.105 1.00 93.62 81 GLN A O 1
ATOM 663 N N . PHE A 1 82 ? -0.489 1.551 -0.588 1.00 89.75 82 PHE A N 1
ATOM 664 C CA . PHE A 1 82 ? -0.558 2.183 0.723 1.00 89.75 82 PHE A CA 1
ATOM 665 C C . PHE A 1 82 ? -1.987 2.600 1.085 1.00 89.75 82 PHE A C 1
ATOM 667 O O . PHE A 1 82 ? -2.450 2.288 2.184 1.00 89.75 82 PHE A O 1
ATOM 674 N N . LEU A 1 83 ? -2.710 3.251 0.172 1.00 89.69 83 LEU A N 1
ATOM 675 C CA . LEU A 1 83 ? -4.088 3.688 0.404 1.00 89.69 83 LEU A CA 1
ATOM 676 C C . LEU A 1 83 ? -5.022 2.499 0.670 1.00 89.69 83 LEU A C 1
ATOM 678 O O . LEU A 1 83 ? -5.761 2.495 1.661 1.00 89.69 83 LEU A O 1
ATOM 682 N N . PHE A 1 84 ? -4.959 1.460 -0.166 1.00 93.75 84 PHE A N 1
ATOM 683 C CA . PHE A 1 84 ? -5.813 0.279 -0.027 1.00 93.75 84 PHE A CA 1
ATOM 684 C C . PHE A 1 84 ? -5.496 -0.523 1.238 1.00 93.75 84 PHE A C 1
ATOM 686 O O . PHE A 1 84 ? -6.415 -0.909 1.956 1.00 93.75 84 PHE A O 1
ATOM 693 N N . VAL A 1 85 ? -4.219 -0.720 1.578 1.00 90.88 85 VAL A N 1
ATOM 694 C CA . VAL A 1 85 ? -3.821 -1.437 2.804 1.00 90.88 85 VAL A CA 1
ATOM 695 C C . VAL A 1 85 ? -4.148 -0.629 4.071 1.00 90.88 85 VAL A C 1
ATOM 697 O O . VAL A 1 85 ? -4.480 -1.203 5.111 1.00 90.88 85 VAL A O 1
ATOM 700 N N . SER A 1 86 ? -4.126 0.705 4.003 1.00 86.69 86 SER A N 1
ATOM 701 C CA . SER A 1 86 ? -4.459 1.573 5.144 1.00 86.69 86 SER A CA 1
ATOM 702 C C . SER A 1 86 ? -5.962 1.661 5.418 1.00 86.69 86 SER A C 1
ATOM 704 O O . SER A 1 86 ? -6.372 1.759 6.577 1.00 86.69 86 SER A O 1
ATOM 706 N N . THR A 1 87 ? -6.792 1.580 4.376 1.00 88.56 87 THR A N 1
ATOM 707 C CA . THR A 1 87 ? -8.247 1.785 4.460 1.00 88.56 87 THR A CA 1
ATOM 708 C C . THR A 1 87 ? -8.948 0.856 5.468 1.00 88.56 87 THR A C 1
ATOM 710 O O . THR A 1 87 ? -9.682 1.369 6.315 1.00 88.56 87 THR A O 1
ATOM 713 N N . PRO A 1 88 ? -8.711 -0.474 5.498 1.00 91.00 88 PRO A N 1
ATOM 714 C CA . PRO A 1 88 ? -9.319 -1.347 6.503 1.00 91.00 88 PRO A CA 1
ATOM 715 C C . PRO A 1 88 ? -8.940 -0.975 7.940 1.00 91.00 88 PRO A C 1
ATOM 717 O O . PRO A 1 88 ? -9.771 -1.107 8.838 1.00 91.00 88 PRO A O 1
ATOM 720 N N . THR A 1 89 ? -7.713 -0.479 8.167 1.00 83.62 89 THR A N 1
ATOM 721 C CA . THR A 1 89 ? -7.320 0.060 9.480 1.00 83.62 89 THR A CA 1
ATOM 722 C C . THR A 1 89 ? -8.205 1.240 9.828 1.00 83.62 89 THR A C 1
ATOM 724 O O . THR A 1 89 ? -8.838 1.224 10.873 1.00 83.62 89 THR A O 1
ATOM 727 N N . LEU A 1 90 ? -8.299 2.238 8.946 1.00 84.62 90 LEU A N 1
ATOM 728 C CA . LEU A 1 90 ? -9.065 3.458 9.202 1.00 84.62 90 LEU A CA 1
ATOM 729 C C . LEU A 1 90 ? -10.547 3.169 9.459 1.00 84.62 90 LEU A C 1
ATOM 731 O O . LEU A 1 90 ? -11.130 3.757 10.366 1.00 84.62 90 LEU A O 1
ATOM 735 N N . ILE A 1 91 ? -11.139 2.218 8.732 1.00 88.44 91 ILE A N 1
ATOM 736 C CA . ILE A 1 91 ? -12.520 1.771 8.964 1.00 88.44 91 ILE A CA 1
ATOM 737 C C . ILE A 1 91 ? -12.665 1.144 10.357 1.00 88.44 91 ILE A C 1
ATOM 739 O O . ILE A 1 91 ? -13.596 1.486 11.089 1.00 88.44 91 ILE A O 1
ATOM 743 N N . TYR A 1 92 ? -11.741 0.262 10.755 1.00 83.31 92 TYR A N 1
ATOM 744 C CA . TYR A 1 92 ? -11.728 -0.305 12.106 1.00 83.31 92 TYR A CA 1
ATOM 745 C C . TYR A 1 92 ? -11.589 0.790 13.177 1.00 83.31 92 TYR A C 1
ATOM 747 O O . TYR A 1 92 ? -12.327 0.769 14.162 1.00 83.31 92 TYR A O 1
ATOM 755 N N . LEU A 1 93 ? -10.728 1.791 12.959 1.00 79.88 93 LEU A N 1
ATOM 756 C CA . LEU A 1 93 ? -10.542 2.908 13.894 1.00 79.88 93 LEU A CA 1
ATOM 757 C C . LEU A 1 93 ? -11.812 3.740 14.014 1.00 79.88 93 LEU A C 1
ATOM 759 O O . LEU A 1 93 ? -12.270 4.021 15.119 1.00 79.88 93 LEU A O 1
ATOM 763 N N . GLY A 1 94 ? -12.418 4.086 12.878 1.00 83.62 94 GLY A N 1
ATOM 764 C CA . GLY A 1 94 ? -13.690 4.794 12.834 1.00 83.62 94 GLY A CA 1
ATOM 765 C C . GLY A 1 94 ? -14.780 4.034 13.588 1.00 83.62 94 GLY A C 1
ATOM 766 O O . GLY A 1 94 ? -15.540 4.640 14.340 1.00 83.62 94 GLY A O 1
ATOM 767 N N . HIS A 1 95 ? -14.810 2.704 13.469 1.00 82.69 95 HIS A N 1
ATOM 768 C CA . HIS A 1 95 ? -15.740 1.858 14.211 1.00 82.69 95 HIS A CA 1
ATOM 769 C C . HIS A 1 95 ? -15.469 1.866 15.727 1.00 82.69 95 HIS A C 1
ATOM 771 O O . HIS A 1 95 ? -16.416 1.990 16.504 1.00 82.69 95 HIS A O 1
ATOM 777 N N . VAL A 1 96 ? -14.204 1.798 16.164 1.00 80.56 96 VAL A N 1
ATOM 778 C CA . VAL A 1 96 ? -13.820 1.930 17.586 1.00 80.56 96 VAL A CA 1
ATOM 779 C C . VAL A 1 96 ? -14.265 3.283 18.144 1.00 80.56 96 VAL A C 1
ATOM 781 O O . VAL A 1 96 ? -14.945 3.334 19.167 1.00 80.56 96 VAL A O 1
ATOM 784 N N . VAL A 1 97 ? -13.947 4.378 17.448 1.00 80.81 97 VAL A N 1
ATOM 785 C CA . VAL A 1 97 ? -14.309 5.744 17.864 1.00 80.81 97 VAL A CA 1
ATOM 786 C C . VAL A 1 97 ? -15.822 5.921 17.919 1.00 80.81 97 VAL A C 1
ATOM 788 O O . VAL A 1 97 ? -16.348 6.504 18.869 1.00 80.81 97 VAL A O 1
ATOM 791 N N . TYR A 1 98 ? -16.538 5.406 16.920 1.00 83.88 98 TYR A N 1
ATOM 792 C CA . TYR A 1 98 ? -17.996 5.439 16.888 1.00 83.88 98 TYR A CA 1
ATOM 793 C C . TYR A 1 98 ? -18.605 4.718 18.097 1.00 83.88 98 TYR A C 1
ATOM 795 O O . TYR A 1 98 ? -19.505 5.259 18.744 1.00 83.88 98 TYR A O 1
ATOM 803 N N . LEU A 1 99 ? -18.105 3.521 18.424 1.00 79.88 99 LEU A N 1
ATOM 804 C CA . LEU A 1 99 ? -18.573 2.758 19.580 1.00 79.88 99 LEU A CA 1
ATOM 805 C C . LEU A 1 99 ? -18.247 3.459 20.901 1.00 79.88 99 LEU A C 1
ATOM 807 O O . LEU A 1 99 ? -19.132 3.556 21.748 1.00 79.88 99 LEU A O 1
ATOM 811 N N . SER A 1 100 ? -17.040 4.011 21.038 1.00 78.38 100 SER A N 1
ATOM 812 C CA . SER A 1 100 ? -16.616 4.755 22.229 1.00 78.38 100 SER A CA 1
ATOM 813 C C . SER A 1 100 ? -17.525 5.964 22.498 1.00 78.38 100 SER A C 1
ATOM 815 O O . SER A 1 100 ? -18.132 6.075 23.563 1.00 78.38 100 SER A O 1
ATOM 817 N N . ARG A 1 101 ? -17.780 6.804 21.484 1.00 82.75 101 ARG A N 1
ATOM 818 C CA . ARG A 1 101 ? -18.702 7.953 21.619 1.00 82.75 101 ARG A CA 1
ATOM 819 C C . ARG A 1 101 ? -20.139 7.535 21.931 1.00 82.75 101 ARG A C 1
ATOM 821 O O . ARG A 1 101 ? -20.882 8.269 22.582 1.00 82.75 101 ARG A O 1
ATOM 828 N N . LYS A 1 102 ? -20.579 6.385 21.414 1.00 83.44 102 LYS A N 1
ATOM 829 C CA . LYS A 1 102 ? -21.913 5.845 21.699 1.00 83.44 102 LYS A CA 1
ATOM 830 C C . LYS A 1 102 ? -22.019 5.376 23.149 1.00 83.44 102 LYS A C 1
ATOM 832 O O . LYS A 1 102 ? -23.055 5.601 23.769 1.00 83.44 102 LYS A O 1
ATOM 837 N N . GLU A 1 103 ? -20.966 4.763 23.678 1.00 81.00 103 GLU A N 1
ATOM 838 C CA . GLU A 1 103 ? -20.872 4.356 25.080 1.00 81.00 103 GLU A CA 1
ATOM 839 C C . GLU A 1 103 ? -20.924 5.567 26.020 1.00 81.00 103 GLU A C 1
ATOM 841 O O . GLU A 1 103 ? -21.729 5.579 26.948 1.00 81.00 103 GLU A O 1
ATOM 846 N N . GLU A 1 104 ? -20.156 6.625 25.739 1.00 83.69 104 GLU A N 1
ATOM 847 C CA . GLU A 1 104 ? -20.173 7.868 26.526 1.00 83.69 104 GLU A CA 1
ATOM 848 C C . GLU A 1 104 ? -21.568 8.510 26.583 1.00 83.69 104 GLU A C 1
ATOM 850 O O . GLU A 1 104 ? -22.033 8.911 27.651 1.00 83.69 104 GLU A O 1
ATOM 855 N N . LYS A 1 105 ? -22.279 8.563 25.447 1.00 87.19 105 LYS A N 1
ATOM 856 C CA . LYS A 1 105 ? -23.655 9.087 25.393 1.00 87.19 105 LYS A CA 1
ATOM 857 C C . LYS A 1 105 ? -24.627 8.262 26.235 1.00 87.19 105 LYS A C 1
ATOM 859 O O . LYS A 1 105 ? -25.472 8.839 26.915 1.00 87.19 105 LYS A O 1
ATOM 864 N N . LEU A 1 106 ? -24.516 6.933 26.191 1.00 85.56 106 LEU A N 1
ATOM 865 C CA . LEU A 1 106 ? -25.374 6.048 26.981 1.00 85.56 106 LEU A CA 1
ATOM 866 C C . LEU A 1 106 ? -25.078 6.167 28.479 1.00 85.56 106 LEU A C 1
ATOM 868 O O . LEU A 1 106 ? -26.021 6.261 29.257 1.00 85.56 106 LEU A O 1
ATOM 872 N N . LYS A 1 107 ? -23.803 6.255 28.877 1.00 84.75 107 LYS A N 1
ATOM 873 C CA . LYS A 1 107 ? -23.399 6.505 30.271 1.00 84.75 107 LYS A CA 1
ATOM 874 C C . LYS A 1 107 ? -23.937 7.833 30.796 1.00 84.75 107 LYS A C 1
ATOM 876 O O . LYS A 1 107 ? -24.428 7.903 31.920 1.00 84.75 107 LYS A O 1
ATOM 881 N N . LYS A 1 108 ? -23.903 8.886 29.973 1.00 88.88 108 LYS A N 1
ATOM 882 C CA . LYS A 1 108 ? -24.489 10.180 30.338 1.00 88.88 108 LYS A CA 1
ATOM 883 C C . LYS A 1 108 ? -26.003 10.071 30.544 1.00 88.88 108 LYS A C 1
ATOM 885 O O . LYS A 1 108 ? -26.500 10.489 31.585 1.00 88.88 108 LYS A O 1
ATOM 890 N N . GLN A 1 109 ? -26.715 9.435 29.612 1.00 87.38 109 GLN A N 1
ATOM 891 C CA . GLN A 1 109 ? -28.160 9.212 29.729 1.00 87.38 109 GLN A CA 1
ATOM 892 C C . GLN A 1 109 ? -28.519 8.368 30.965 1.00 87.38 109 GLN A C 1
ATOM 894 O O . GLN A 1 109 ? -29.531 8.620 31.613 1.00 87.38 109 GLN A O 1
ATOM 899 N N . GLU A 1 110 ? -27.685 7.389 31.316 1.00 85.94 110 GLU A N 1
ATOM 900 C CA . GLU A 1 110 ? -27.855 6.585 32.526 1.00 85.94 110 GLU A CA 1
ATOM 901 C C . GLU A 1 110 ? -27.706 7.442 33.784 1.00 85.94 110 GLU A C 1
ATOM 903 O O . GLU A 1 110 ? -28.546 7.367 34.678 1.00 85.94 110 GLU A O 1
ATOM 908 N N . SER A 1 111 ? -26.675 8.293 33.839 1.00 86.50 111 SER A N 1
ATOM 909 C CA . SER A 1 111 ? -26.453 9.201 34.969 1.00 86.50 111 SER A CA 1
ATOM 910 C C . SER A 1 111 ? -27.591 10.214 35.145 1.00 86.50 111 SER A C 1
ATOM 912 O O . SER A 1 111 ? -28.007 10.471 36.272 1.00 86.50 111 SER A O 1
ATOM 914 N N . GLU A 1 112 ? -28.151 10.723 34.043 1.00 88.81 112 GLU A N 1
ATOM 915 C CA . GLU A 1 112 ? -29.306 11.627 34.055 1.00 88.81 112 GLU A CA 1
ATOM 916 C C . GLU A 1 112 ? -30.567 10.907 34.559 1.00 88.81 112 GLU A C 1
ATOM 918 O O . GLU A 1 112 ? -31.245 11.416 35.447 1.00 88.81 112 GLU A O 1
ATOM 923 N N . LEU A 1 113 ? -30.853 9.688 34.078 1.00 85.75 113 LEU A N 1
ATOM 924 C CA . LEU A 1 113 ? -31.986 8.891 34.569 1.00 85.75 113 LEU A CA 1
ATOM 925 C C . LEU A 1 113 ? -31.847 8.520 36.053 1.00 85.75 113 LEU A C 1
ATOM 927 O O . LEU A 1 113 ? -32.837 8.564 36.782 1.00 85.75 113 LEU A O 1
ATOM 931 N N . ARG A 1 114 ? -30.635 8.176 36.513 1.00 83.12 114 ARG A N 1
ATOM 932 C CA . ARG A 1 114 ? -30.357 7.884 37.930 1.00 83.12 114 ARG A CA 1
ATOM 933 C C . ARG A 1 114 ? -30.531 9.120 38.819 1.00 83.12 114 ARG A C 1
ATOM 935 O O . ARG A 1 114 ? -30.957 8.971 39.957 1.00 83.12 114 ARG A O 1
ATOM 942 N N . ALA A 1 115 ? -30.244 10.323 38.317 1.00 84.75 115 ALA A N 1
ATOM 943 C CA . ALA A 1 115 ? -30.430 11.569 39.065 1.00 84.75 115 ALA A CA 1
ATOM 944 C C . ALA A 1 115 ? -31.908 11.966 39.230 1.00 84.75 115 ALA A C 1
ATOM 946 O O . ALA A 1 115 ? -32.257 12.626 40.205 1.00 84.75 115 ALA A O 1
ATOM 947 N N . ILE A 1 116 ? -32.783 11.552 38.307 1.00 81.81 116 ILE A N 1
ATOM 948 C CA . ILE A 1 116 ? -34.214 11.900 38.332 1.00 81.81 116 ILE A CA 1
ATOM 949 C C . ILE A 1 116 ? -34.997 11.072 39.368 1.00 81.81 116 ILE A C 1
ATOM 951 O O . ILE A 1 116 ? -36.133 11.431 39.633 1.00 81.81 116 ILE A O 1
ATOM 955 N N . HIS A 1 117 ? -34.410 10.026 39.979 1.00 64.56 117 HIS A N 1
ATOM 956 C CA . HIS A 1 117 ? -35.041 9.005 40.842 1.00 64.56 117 HIS A CA 1
ATOM 957 C C . HIS A 1 117 ? -36.180 9.496 41.775 1.00 64.56 117 HIS A C 1
ATOM 959 O O . HIS A 1 117 ? -36.030 9.612 42.991 1.00 64.56 117 HIS A O 1
ATOM 965 N N . SER A 1 118 ? -37.361 9.712 41.195 1.00 58.62 118 SER A N 1
ATOM 966 C CA . SER A 1 118 ? -38.677 9.546 41.792 1.00 58.62 118 SER A CA 1
ATOM 967 C C . SER A 1 118 ? -39.034 8.067 41.648 1.00 58.62 118 SER A C 1
ATOM 969 O O . SER A 1 118 ? -38.585 7.405 40.713 1.00 58.62 118 SER A O 1
ATOM 971 N N . LYS A 1 119 ? -39.829 7.511 42.567 1.00 63.88 119 LYS A N 1
ATOM 972 C CA . LYS A 1 119 ? -40.328 6.121 42.526 1.00 63.88 119 LYS A CA 1
ATOM 973 C C . LYS A 1 119 ? -41.326 5.888 41.370 1.00 63.88 119 LYS A C 1
ATOM 975 O O . LYS A 1 119 ? -42.416 5.371 41.590 1.00 63.88 119 LYS A O 1
ATOM 980 N N . ASP A 1 120 ? -40.988 6.318 40.157 1.00 79.81 120 ASP A N 1
ATOM 981 C CA . ASP A 1 120 ? -41.787 6.182 38.949 1.00 79.81 120 ASP A CA 1
ATOM 982 C C . ASP A 1 120 ? -41.419 4.886 38.204 1.00 79.81 120 ASP A C 1
ATOM 984 O O . ASP A 1 120 ? -40.312 4.778 37.663 1.00 79.81 120 ASP A O 1
ATOM 988 N N . PRO A 1 121 ? -42.358 3.931 38.055 1.00 81.06 121 PRO A N 1
ATOM 989 C CA . PRO A 1 121 ? -42.134 2.672 37.331 1.00 81.06 121 PRO A CA 1
ATOM 990 C C . PRO A 1 121 ? -41.655 2.863 35.881 1.00 81.06 121 PRO A C 1
ATOM 992 O O . PRO A 1 121 ? -40.991 2.004 35.300 1.00 81.06 121 PRO A O 1
ATOM 995 N N . LYS A 1 122 ? -41.981 4.011 35.269 1.00 83.06 122 LYS A N 1
ATOM 996 C CA . LYS A 1 122 ? -41.556 4.363 33.905 1.00 83.06 122 LYS A CA 1
ATOM 997 C C . LYS A 1 122 ? -40.047 4.608 33.805 1.00 83.06 122 LYS A C 1
ATOM 999 O O . LYS A 1 122 ? -39.457 4.276 32.777 1.00 83.06 122 LYS A O 1
ATOM 1004 N N . ILE A 1 123 ? -39.433 5.172 34.846 1.00 82.62 123 ILE A N 1
ATOM 1005 C CA . ILE A 1 123 ? -37.996 5.473 34.873 1.00 82.62 123 ILE 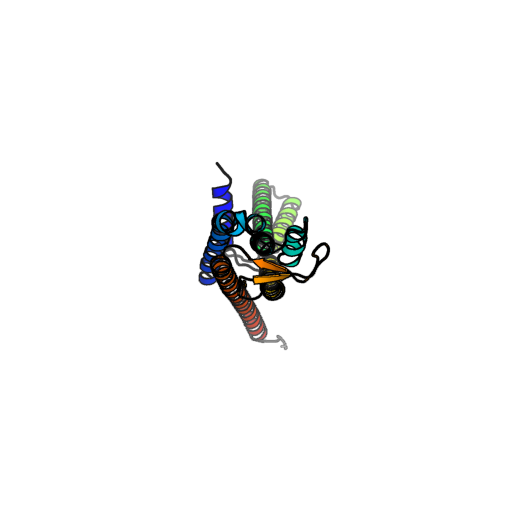A CA 1
ATOM 1006 C C . ILE A 1 123 ? -37.197 4.184 35.073 1.00 82.62 123 ILE A C 1
ATOM 1008 O O . ILE A 1 123 ? -36.225 3.974 34.352 1.00 82.62 123 ILE A O 1
ATOM 1012 N N . GLU A 1 124 ? -37.650 3.278 35.949 1.00 83.44 124 GLU A N 1
ATOM 1013 C CA . GLU A 1 124 ? -37.038 1.948 36.106 1.00 83.44 124 GLU A CA 1
ATOM 1014 C C . GLU A 1 124 ? -37.031 1.158 34.792 1.00 83.44 124 GLU A C 1
ATOM 1016 O O . GLU A 1 124 ? -36.001 0.613 34.395 1.00 83.44 124 GLU A O 1
ATOM 1021 N N . HIS A 1 125 ? -38.148 1.147 34.057 1.00 84.81 125 HIS A N 1
ATOM 1022 C CA . HIS A 1 125 ? -38.212 0.448 32.773 1.00 84.81 125 HIS A CA 1
ATOM 1023 C C . HIS A 1 125 ? -37.289 1.082 31.713 1.00 84.81 125 HIS A C 1
ATOM 1025 O O . HIS A 1 125 ? -36.667 0.378 30.911 1.00 84.81 125 HIS A O 1
ATOM 1031 N N . ALA A 1 126 ? -37.169 2.414 31.698 1.00 85.75 126 ALA A N 1
ATOM 1032 C CA . ALA A 1 126 ? -36.257 3.122 30.802 1.00 85.75 126 ALA A CA 1
ATOM 1033 C C . ALA A 1 126 ? -34.778 2.867 31.154 1.00 85.75 126 ALA A C 1
ATOM 1035 O O . ALA A 1 126 ? -33.966 2.683 30.243 1.00 85.75 126 ALA A O 1
ATOM 1036 N N . LEU A 1 127 ? -34.447 2.784 32.447 1.00 85.81 127 LEU A N 1
ATOM 1037 C CA . LEU A 1 127 ? -33.119 2.427 32.946 1.00 85.81 127 LEU A CA 1
ATOM 1038 C C . LEU A 1 127 ? -32.749 0.996 32.527 1.00 85.81 127 LEU A C 1
ATOM 1040 O O . LEU A 1 127 ? -31.716 0.799 31.894 1.00 85.81 127 LEU A O 1
ATOM 1044 N N . ALA A 1 128 ? -33.640 0.022 32.743 1.00 85.62 128 ALA A N 1
ATOM 1045 C CA . ALA A 1 128 ? -33.428 -1.369 32.337 1.00 85.62 128 ALA A CA 1
ATOM 1046 C C . ALA A 1 128 ? -33.254 -1.519 30.811 1.00 85.62 128 ALA A C 1
ATOM 1048 O O . ALA A 1 128 ? -32.425 -2.296 30.328 1.00 85.62 128 ALA A O 1
ATOM 1049 N N . ALA A 1 129 ? -34.001 -0.746 30.012 1.00 86.00 129 ALA A N 1
ATOM 1050 C CA . ALA A 1 129 ? -33.836 -0.721 28.559 1.00 86.00 129 ALA A CA 1
ATOM 1051 C C . ALA A 1 129 ? -32.483 -0.119 28.128 1.00 86.00 129 ALA A C 1
ATOM 1053 O O . ALA A 1 129 ? -31.896 -0.568 27.135 1.00 86.00 129 ALA A O 1
ATOM 1054 N N . LEU A 1 130 ? -31.983 0.883 28.855 1.00 84.12 130 LEU A N 1
ATOM 1055 C CA . LEU A 1 130 ? -30.686 1.513 28.616 1.00 84.12 130 LEU A CA 1
ATOM 1056 C C . LEU A 1 130 ? -29.529 0.595 29.027 1.00 84.12 130 LEU A C 1
ATOM 1058 O O . LEU A 1 130 ? -28.600 0.416 28.242 1.00 84.12 130 LEU A O 1
ATOM 1062 N N . GLU A 1 131 ? -29.628 -0.059 30.184 1.00 82.00 131 GLU A N 1
ATOM 1063 C CA . GLU A 1 131 ? -28.689 -1.084 30.648 1.00 82.00 131 GLU A CA 1
ATOM 1064 C C . GLU A 1 131 ? -28.626 -2.255 29.667 1.00 82.00 131 GLU A C 1
ATOM 1066 O O . GLU A 1 131 ? -27.541 -2.695 29.299 1.00 82.00 131 GLU A O 1
ATOM 1071 N N . LYS A 1 132 ? -29.768 -2.702 29.127 1.00 81.56 132 LYS A N 1
ATOM 1072 C CA . LYS A 1 132 ? -29.809 -3.731 28.075 1.00 81.56 132 LYS A CA 1
ATOM 1073 C C . LYS A 1 132 ? -29.137 -3.267 26.775 1.00 81.56 132 LYS A C 1
ATOM 1075 O O . LYS A 1 132 ? -28.459 -4.057 26.113 1.00 81.56 132 LYS A O 1
ATOM 1080 N N . LYS A 1 133 ? -29.299 -1.993 26.391 1.00 79.56 133 LYS A N 1
ATOM 1081 C CA . LYS A 1 133 ? -28.605 -1.398 25.230 1.00 79.56 133 LYS A CA 1
ATOM 1082 C C . LYS A 1 133 ? -27.100 -1.275 25.468 1.00 79.56 133 LYS A C 1
ATOM 1084 O O . LYS A 1 133 ? -26.341 -1.577 24.547 1.00 79.56 133 LYS A O 1
ATOM 1089 N N . MET A 1 134 ? -26.679 -0.872 26.667 1.00 73.88 134 MET A N 1
ATOM 1090 C CA . MET A 1 134 ? -25.270 -0.837 27.057 1.00 73.88 134 MET A CA 1
ATOM 1091 C C . MET A 1 134 ? -24.681 -2.235 27.100 1.00 73.88 134 MET A C 1
ATOM 1093 O O . MET A 1 134 ? -23.680 -2.438 26.444 1.00 73.88 134 MET A O 1
ATOM 1097 N N . SER A 1 135 ? -25.337 -3.212 27.723 1.00 68.12 135 SER A N 1
ATOM 1098 C CA . SER A 1 135 ? -24.951 -4.631 27.724 1.00 68.12 135 SER A CA 1
ATOM 1099 C C . SER A 1 135 ? -24.721 -5.179 26.308 1.00 68.12 135 SER A C 1
ATOM 1101 O O . SER A 1 135 ? -23.721 -5.837 26.037 1.00 68.12 135 SER A O 1
ATOM 1103 N N . LYS A 1 136 ? -25.579 -4.839 25.338 1.00 68.00 136 LYS A N 1
ATOM 1104 C CA . LYS A 1 136 ? -25.390 -5.272 23.941 1.00 68.00 136 LYS A CA 1
ATOM 1105 C C . LYS A 1 136 ? -24.133 -4.680 23.278 1.00 68.00 136 LYS A C 1
ATOM 1107 O O . LYS A 1 136 ? -23.598 -5.281 22.349 1.00 68.00 136 LYS A O 1
ATOM 1112 N N . ILE A 1 137 ? -23.688 -3.506 23.722 1.00 64.19 137 ILE A N 1
ATOM 1113 C CA . ILE A 1 137 ? -22.459 -2.835 23.263 1.00 64.19 137 ILE A CA 1
ATOM 1114 C C . ILE A 1 137 ? -21.251 -3.262 24.122 1.00 64.19 137 ILE A C 1
ATOM 1116 O O . ILE A 1 137 ? -20.142 -3.386 23.611 1.00 64.19 137 ILE A O 1
ATOM 1120 N N . TYR A 1 138 ? -21.494 -3.539 25.401 1.00 55.22 138 TYR A N 1
ATOM 1121 C CA . TYR A 1 138 ? -20.556 -3.765 26.490 1.00 55.22 138 TYR A CA 1
ATOM 1122 C C . TYR A 1 138 ? -20.795 -5.155 27.087 1.00 55.22 138 TYR A C 1
ATOM 1124 O O . TYR A 1 138 ? -21.582 -5.333 28.012 1.00 55.22 138 TYR A O 1
ATOM 1132 N N . MET A 1 139 ? -20.085 -6.162 26.582 1.00 44.03 139 MET A N 1
ATOM 1133 C CA . MET A 1 139 ? -19.972 -7.452 27.268 1.00 44.03 139 MET A CA 1
ATOM 1134 C C . MET A 1 139 ? -18.567 -7.637 27.847 1.00 44.03 139 MET A C 1
ATOM 1136 O O . MET A 1 139 ? -17.745 -8.334 27.253 1.00 44.03 139 MET A O 1
ATOM 1140 N N . SER A 1 140 ? -18.312 -7.034 29.020 1.00 39.69 140 SER A N 1
ATOM 1141 C CA . SER A 1 140 ? -17.600 -7.659 30.156 1.00 39.69 140 SER A CA 1
ATOM 1142 C C . SER A 1 140 ? -17.588 -6.752 31.396 1.00 39.69 140 SER A C 1
ATOM 1144 O O . SER A 1 140 ? -17.075 -5.642 31.368 1.00 39.69 140 SER A O 1
ATOM 1146 N N . GLU A 1 141 ? -18.036 -7.309 32.512 1.00 39.50 141 GLU A N 1
ATOM 1147 C CA . GLU A 1 141 ? -18.216 -6.761 33.867 1.00 39.50 141 GLU A CA 1
ATOM 1148 C C . GLU A 1 141 ? -16.912 -6.417 34.635 1.00 39.50 141 GLU A C 1
ATOM 1150 O O . GLU A 1 141 ? -16.838 -6.609 35.841 1.00 39.50 141 GLU A O 1
ATOM 1155 N N . SER A 1 142 ? -15.824 -5.970 33.984 1.00 33.88 142 SER A N 1
ATOM 1156 C CA . SER A 1 142 ? -14.530 -5.845 34.700 1.00 33.88 142 SER A CA 1
ATOM 1157 C C . SER A 1 142 ? -13.612 -4.671 34.333 1.00 33.88 142 SER A C 1
ATOM 1159 O O . SER A 1 142 ? -12.405 -4.759 34.568 1.00 33.88 142 SER A O 1
ATOM 1161 N N . GLY A 1 143 ? -14.114 -3.583 33.742 1.00 37.22 143 GLY A N 1
ATOM 1162 C CA . GLY A 1 143 ? -13.301 -2.367 33.554 1.00 37.22 143 GLY A CA 1
ATOM 1163 C C . GLY A 1 143 ? -12.064 -2.532 32.653 1.00 37.22 143 GLY A C 1
ATOM 1164 O O . GLY A 1 143 ? -11.175 -1.688 32.664 1.00 37.22 143 GLY A O 1
ATOM 1165 N N . ARG A 1 144 ? -11.994 -3.609 31.859 1.00 36.12 144 ARG A N 1
ATOM 1166 C CA . ARG A 1 144 ? -10.992 -3.815 30.805 1.00 36.12 144 ARG A CA 1
ATOM 1167 C C . ARG A 1 144 ? -11.724 -4.038 29.489 1.00 36.12 144 ARG A C 1
ATOM 1169 O O . ARG A 1 144 ? -12.568 -4.931 29.411 1.00 36.12 144 ARG A O 1
ATOM 1176 N N . LEU A 1 145 ? -11.391 -3.250 28.466 1.00 42.94 145 LEU A N 1
ATOM 1177 C CA . LEU A 1 145 ? -11.872 -3.413 27.092 1.00 42.94 145 LEU A CA 1
ATOM 1178 C C . LEU A 1 145 ? -11.490 -4.812 26.579 1.00 42.94 145 LEU A C 1
ATOM 1180 O O . LEU A 1 145 ? -10.387 -5.061 26.098 1.00 42.94 145 LEU A O 1
ATOM 1184 N N . LYS A 1 146 ? -12.396 -5.778 26.731 1.00 43.22 146 LYS A N 1
ATOM 1185 C CA . LYS A 1 146 ? -12.244 -7.123 26.178 1.00 43.22 146 LYS A CA 1
ATOM 1186 C C . LYS A 1 146 ? -12.877 -7.102 24.790 1.00 43.22 146 LYS A C 1
ATOM 1188 O O . LYS A 1 146 ? -14.090 -6.989 24.670 1.00 43.22 146 LYS A O 1
ATOM 1193 N N . ILE A 1 147 ? -12.051 -7.213 23.750 1.00 52.62 147 ILE A N 1
ATOM 1194 C CA . ILE A 1 147 ? -12.462 -7.382 22.347 1.00 52.62 147 ILE A CA 1
ATOM 1195 C C . ILE A 1 147 ? -13.430 -8.575 22.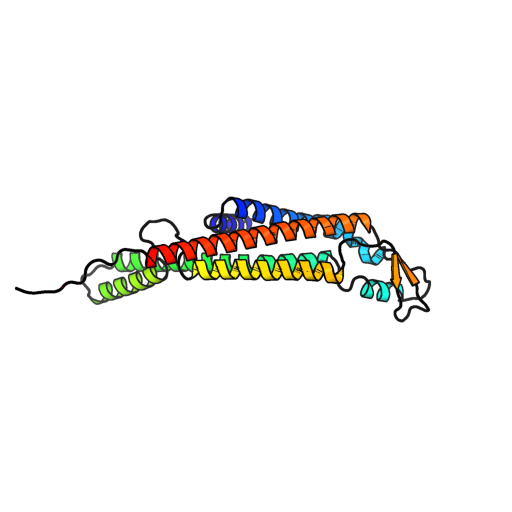271 1.00 52.62 147 ILE A C 1
ATOM 1197 O O . ILE A 1 147 ? -12.995 -9.729 22.281 1.00 52.62 147 ILE A O 1
ATOM 1201 N N . ARG A 1 148 ? -14.748 -8.349 22.265 1.00 55.69 148 ARG A N 1
ATOM 1202 C CA . ARG A 1 148 ? -15.720 -9.447 22.176 1.00 55.69 148 ARG A CA 1
ATOM 1203 C C . ARG A 1 148 ? -16.966 -9.027 21.405 1.00 55.69 148 ARG A C 1
ATOM 1205 O O . ARG A 1 148 ? -17.532 -7.969 21.647 1.00 55.69 148 ARG A O 1
ATOM 1212 N N . GLY A 1 149 ? -17.386 -9.874 20.464 1.00 67.44 149 GLY A N 1
ATOM 1213 C CA . GLY A 1 149 ? -18.559 -9.652 19.615 1.00 67.44 149 GLY A CA 1
ATOM 1214 C C . GLY A 1 149 ? -18.244 -8.857 18.345 1.00 67.44 149 GLY A C 1
ATOM 1215 O O . GLY A 1 149 ? -17.317 -9.198 17.612 1.00 67.44 149 GLY A O 1
ATOM 1216 N N . ALA A 1 150 ? -19.026 -7.807 18.077 1.00 68.94 150 ALA A N 1
ATOM 1217 C CA . ALA A 1 150 ? -18.990 -7.046 16.823 1.00 68.94 150 ALA A CA 1
ATOM 1218 C C . ALA A 1 150 ? -17.625 -6.401 16.523 1.00 68.94 150 ALA A C 1
ATOM 1220 O O . ALA A 1 150 ? -17.197 -6.395 15.374 1.00 68.94 150 ALA A O 1
ATOM 1221 N N . LEU A 1 151 ? -16.911 -5.917 17.547 1.00 75.12 151 LEU A N 1
ATOM 1222 C CA . LEU A 1 151 ? -15.590 -5.304 17.370 1.00 75.12 151 LEU A CA 1
ATOM 1223 C C . LEU A 1 151 ? -14.511 -6.321 16.963 1.00 75.12 151 LEU A C 1
ATOM 1225 O O . LEU A 1 151 ? -13.611 -6.005 16.192 1.00 75.12 151 LEU A O 1
ATOM 1229 N N . MET A 1 152 ? -14.621 -7.561 17.446 1.00 75.81 152 MET A N 1
ATOM 1230 C CA . MET A 1 152 ? -13.724 -8.642 17.035 1.00 75.81 152 MET A CA 1
ATOM 1231 C C . MET A 1 152 ? -13.945 -9.006 15.566 1.00 75.81 152 MET A C 1
ATOM 1233 O O . MET A 1 152 ? -12.983 -9.235 14.843 1.00 75.81 152 MET A O 1
ATOM 1237 N N . TRP A 1 153 ? -15.206 -9.032 15.126 1.00 82.44 153 TRP A N 1
ATOM 1238 C CA . TRP A 1 153 ? -15.557 -9.289 13.731 1.00 82.44 153 TRP A CA 1
ATOM 1239 C C . TRP A 1 153 ? -15.051 -8.190 12.803 1.00 82.44 153 TRP A C 1
ATOM 1241 O O . TRP A 1 153 ? -14.394 -8.509 11.818 1.00 82.44 153 TRP A O 1
ATOM 1251 N N . THR A 1 154 ? -15.269 -6.911 13.128 1.00 85.00 154 THR A N 1
ATOM 1252 C CA . THR A 1 154 ? -14.748 -5.812 12.297 1.00 85.00 154 THR A CA 1
ATOM 1253 C C . THR A 1 154 ? -13.224 -5.802 12.255 1.00 85.00 154 THR A C 1
ATOM 1255 O O . THR A 1 154 ? -12.646 -5.566 11.196 1.00 85.00 154 THR A O 1
ATOM 1258 N N . TYR A 1 155 ? -12.565 -6.141 13.364 1.00 83.06 155 TYR A N 1
ATOM 1259 C CA . TYR A 1 155 ? -11.121 -6.324 13.397 1.00 83.06 155 TYR A CA 1
ATOM 1260 C C . TYR A 1 155 ? -10.650 -7.489 12.509 1.00 83.06 155 TYR A C 1
ATOM 1262 O O . TYR A 1 155 ? -9.794 -7.276 11.652 1.00 83.06 155 TYR A O 1
ATOM 1270 N N . ILE A 1 156 ? -11.237 -8.685 12.635 1.00 85.81 156 ILE A N 1
ATOM 1271 C CA . ILE A 1 156 ? -10.896 -9.855 11.803 1.00 85.81 156 ILE A CA 1
ATOM 1272 C C . ILE A 1 156 ? -11.113 -9.542 10.320 1.00 85.81 156 ILE A C 1
ATOM 1274 O O . ILE A 1 156 ? -10.218 -9.780 9.510 1.00 85.81 156 ILE A O 1
ATOM 1278 N N . THR A 1 157 ? -12.258 -8.955 9.962 1.00 89.19 157 THR A N 1
ATOM 1279 C CA . THR A 1 157 ? -12.531 -8.510 8.590 1.00 89.19 157 THR A CA 1
ATOM 1280 C C . THR A 1 157 ? -11.474 -7.515 8.115 1.00 89.19 157 THR A C 1
ATOM 1282 O O . THR A 1 157 ? -10.988 -7.648 6.997 1.00 89.19 157 THR A O 1
ATOM 1285 N N . SER A 1 158 ? -11.049 -6.569 8.961 1.00 89.75 158 SER A N 1
ATOM 1286 C CA . SER A 1 158 ? -10.001 -5.613 8.588 1.00 89.75 158 SER A CA 1
ATOM 1287 C C . SER A 1 158 ? -8.659 -6.290 8.293 1.00 89.75 158 SER A C 1
ATOM 1289 O O . SER A 1 158 ? -8.017 -5.943 7.303 1.00 89.75 158 SER A O 1
ATOM 1291 N N . VAL A 1 159 ? -8.253 -7.279 9.099 1.00 89.19 159 VAL A N 1
ATOM 1292 C CA . VAL A 1 159 ? -7.004 -8.032 8.902 1.00 89.19 159 VAL A CA 1
ATOM 1293 C C . VAL A 1 159 ? -7.079 -8.864 7.623 1.00 89.19 159 VAL A C 1
ATOM 1295 O O . VAL A 1 159 ? -6.153 -8.819 6.820 1.00 89.19 159 VAL A O 1
ATOM 1298 N N . ILE A 1 160 ? -8.202 -9.542 7.369 1.00 92.19 160 ILE A N 1
ATOM 1299 C CA . ILE A 1 160 ? -8.413 -10.310 6.132 1.00 92.19 160 ILE A CA 1
ATOM 1300 C C . ILE A 1 160 ? -8.344 -9.396 4.902 1.00 92.19 160 ILE A C 1
ATOM 1302 O O . ILE A 1 160 ? -7.615 -9.696 3.958 1.00 92.19 160 ILE A O 1
ATOM 1306 N N . CYS A 1 161 ? -9.054 -8.263 4.913 1.00 94.69 161 CYS A N 1
ATOM 1307 C CA . CYS A 1 161 ? -9.016 -7.302 3.810 1.00 94.69 161 CYS A CA 1
ATOM 1308 C C . CYS A 1 161 ? -7.598 -6.769 3.566 1.00 94.69 161 CYS A C 1
ATOM 1310 O O . CYS A 1 161 ? -7.175 -6.691 2.415 1.00 94.69 161 CYS A O 1
ATOM 1312 N N . LYS A 1 162 ? -6.838 -6.457 4.626 1.00 92.50 162 LYS A N 1
ATOM 1313 C CA . LYS A 1 162 ? -5.423 -6.072 4.504 1.00 92.50 162 LYS A CA 1
ATOM 1314 C C . LYS A 1 162 ? -4.594 -7.161 3.851 1.00 92.50 162 LYS A C 1
ATOM 1316 O O . LYS A 1 162 ? -3.869 -6.857 2.914 1.00 92.50 162 LYS A O 1
ATOM 1321 N N . SER A 1 163 ? -4.704 -8.406 4.317 1.00 94.25 163 SER A N 1
ATOM 1322 C CA . SER A 1 163 ? -3.966 -9.535 3.747 1.00 94.25 163 SER A CA 1
ATOM 1323 C C . SER A 1 163 ? -4.282 -9.729 2.265 1.00 94.25 163 SER A C 1
ATOM 1325 O O . SER A 1 163 ? -3.361 -9.945 1.484 1.00 94.25 163 SER A O 1
ATOM 1327 N N . ILE A 1 164 ? -5.553 -9.603 1.863 1.00 97.12 164 ILE A N 1
ATOM 1328 C CA . ILE A 1 164 ? -5.970 -9.707 0.456 1.00 97.12 164 ILE A CA 1
ATOM 1329 C C . ILE A 1 164 ? -5.378 -8.569 -0.377 1.00 97.12 164 ILE A C 1
ATOM 1331 O O . ILE A 1 164 ? -4.799 -8.837 -1.427 1.00 97.12 164 ILE A O 1
ATOM 1335 N N . PHE A 1 165 ? -5.491 -7.315 0.074 1.00 97.06 165 PHE A N 1
ATOM 1336 C CA . PHE A 1 165 ? -4.919 -6.184 -0.658 1.00 97.06 165 PHE A CA 1
ATOM 1337 C C . PHE A 1 165 ? -3.396 -6.288 -0.743 1.00 97.06 165 PHE A C 1
ATOM 1339 O O . PHE A 1 165 ? -2.846 -6.186 -1.831 1.00 97.06 165 PHE A O 1
ATOM 1346 N N . GLU A 1 166 ? -2.715 -6.558 0.369 1.00 95.88 166 GLU A N 1
ATOM 1347 C CA . GLU A 1 166 ? -1.261 -6.715 0.414 1.00 95.88 166 GLU A CA 1
ATOM 1348 C C . GLU A 1 166 ? -0.792 -7.826 -0.539 1.00 95.88 166 GLU A C 1
ATOM 1350 O O . GLU A 1 166 ? 0.064 -7.586 -1.386 1.00 95.88 166 GLU A O 1
ATOM 1355 N N . ALA A 1 167 ? -1.408 -9.013 -0.484 1.00 97.62 167 ALA A N 1
ATOM 1356 C CA . ALA A 1 167 ? -1.095 -10.108 -1.400 1.00 97.62 167 ALA A CA 1
ATOM 1357 C C . ALA A 1 167 ? -1.391 -9.746 -2.864 1.00 97.62 167 ALA A C 1
ATOM 1359 O O . ALA A 1 167 ? -0.566 -10.004 -3.738 1.00 97.62 167 ALA A O 1
ATOM 1360 N N . GLY A 1 168 ? -2.535 -9.110 -3.133 1.00 98.00 168 GLY A N 1
ATOM 1361 C CA . GLY A 1 168 ? -2.918 -8.666 -4.471 1.00 98.00 168 GLY A CA 1
ATOM 1362 C C . GLY A 1 168 ? -1.916 -7.679 -5.068 1.00 98.00 168 GLY A C 1
ATOM 1363 O O . GLY A 1 168 ? -1.491 -7.857 -6.207 1.00 98.00 168 GLY A O 1
ATOM 1364 N N . PHE A 1 169 ? -1.469 -6.688 -4.291 1.00 97.31 169 PHE A N 1
ATOM 1365 C CA . PHE A 1 169 ? -0.463 -5.726 -4.740 1.00 97.31 169 PHE A CA 1
ATOM 1366 C C . PHE A 1 169 ? 0.927 -6.362 -4.912 1.00 97.31 169 PHE A C 1
ATOM 1368 O O . PHE A 1 169 ? 1.632 -6.001 -5.853 1.00 97.31 169 PHE A O 1
ATOM 1375 N N . LEU A 1 170 ? 1.320 -7.332 -4.079 1.00 96.31 170 LEU A N 1
ATOM 1376 C CA . LEU A 1 170 ? 2.585 -8.061 -4.257 1.00 96.31 170 LEU A CA 1
ATOM 1377 C C . LEU A 1 170 ? 2.583 -8.904 -5.539 1.00 96.31 170 LEU A C 1
ATOM 1379 O O . LEU A 1 170 ? 3.529 -8.839 -6.323 1.00 96.31 170 LEU A O 1
ATOM 1383 N N . VAL A 1 171 ? 1.501 -9.650 -5.782 1.00 96.88 171 VAL A N 1
ATOM 1384 C CA . VAL A 1 171 ? 1.331 -10.451 -7.005 1.00 96.88 171 VAL A CA 1
ATOM 1385 C C . VAL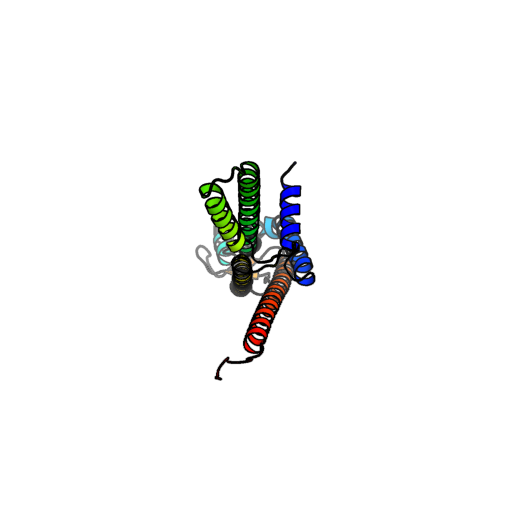 A 1 171 ? 1.248 -9.550 -8.237 1.00 96.88 171 VAL A C 1
ATOM 1387 O O . VAL A 1 171 ? 1.907 -9.823 -9.238 1.00 96.88 171 VAL A O 1
ATOM 1390 N N . GLY A 1 172 ? 0.491 -8.453 -8.161 1.00 96.31 172 GLY A N 1
ATOM 1391 C CA . GLY A 1 172 ? 0.376 -7.482 -9.248 1.00 96.31 172 GLY A CA 1
ATOM 1392 C C . GLY A 1 172 ? 1.712 -6.826 -9.597 1.00 96.31 172 GLY A C 1
ATOM 1393 O O . GLY A 1 172 ? 2.041 -6.710 -10.773 1.00 96.31 172 GLY A O 1
ATOM 1394 N N . GLN A 1 173 ? 2.528 -6.476 -8.598 1.00 95.19 173 GLN A N 1
ATOM 1395 C CA . GLN A 1 173 ? 3.859 -5.910 -8.820 1.00 95.19 173 GLN A CA 1
ATOM 1396 C C . GLN A 1 173 ? 4.781 -6.918 -9.498 1.00 95.19 173 GLN A C 1
ATOM 1398 O O . GLN A 1 173 ? 5.473 -6.570 -10.452 1.00 95.19 173 GLN A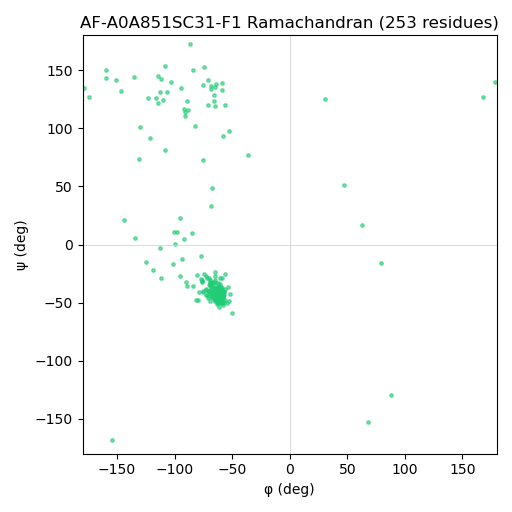 O 1
ATOM 1403 N N . TRP A 1 174 ? 4.763 -8.167 -9.031 1.00 94.25 174 TRP A N 1
ATOM 1404 C CA . TRP A 1 174 ? 5.540 -9.234 -9.646 1.00 94.25 174 TRP A CA 1
ATOM 1405 C C . TRP A 1 174 ? 5.142 -9.460 -11.110 1.00 94.25 174 TRP A C 1
ATOM 1407 O O . TRP A 1 174 ? 6.017 -9.589 -11.962 1.00 94.25 174 TRP A O 1
ATOM 1417 N N . TYR A 1 175 ? 3.843 -9.441 -11.417 1.00 95.00 175 TYR A N 1
ATOM 1418 C CA . TYR A 1 175 ? 3.345 -9.621 -12.780 1.00 95.00 175 TYR A CA 1
ATOM 1419 C C . TYR A 1 175 ? 3.660 -8.433 -13.703 1.00 95.00 175 TYR A C 1
ATOM 1421 O O . TYR A 1 175 ? 4.006 -8.637 -14.864 1.00 95.00 175 TYR A O 1
ATOM 1429 N N . LEU A 1 176 ? 3.541 -7.197 -13.206 1.00 92.44 176 LEU A N 1
ATOM 1430 C CA . LEU A 1 176 ? 3.751 -5.988 -14.011 1.00 92.44 176 LEU A CA 1
ATOM 1431 C C . LEU A 1 176 ? 5.232 -5.654 -14.224 1.00 92.44 176 LEU A C 1
ATOM 1433 O O . LEU A 1 176 ? 5.604 -5.242 -15.319 1.00 92.44 176 LEU A O 1
ATOM 1437 N N . TYR A 1 177 ? 6.065 -5.810 -13.192 1.00 90.50 177 TYR A N 1
ATOM 1438 C CA . TYR A 1 177 ? 7.437 -5.282 -13.187 1.00 90.50 177 TYR A CA 1
ATOM 1439 C C . TYR A 1 177 ? 8.515 -6.328 -12.897 1.00 90.50 177 TYR A C 1
ATOM 1441 O O . TYR A 1 177 ? 9.696 -6.073 -13.126 1.00 90.50 177 TYR A O 1
ATOM 1449 N N . GLY A 1 178 ? 8.140 -7.504 -12.389 1.00 91.31 178 GLY A N 1
ATOM 1450 C CA . GLY A 1 178 ? 9.095 -8.517 -11.949 1.00 91.31 178 GLY A CA 1
ATOM 1451 C C . GLY A 1 178 ? 9.881 -8.100 -10.699 1.00 91.31 178 GLY A C 1
ATOM 1452 O O . GLY A 1 178 ? 9.404 -7.341 -9.856 1.00 91.31 178 GLY A O 1
ATOM 1453 N N . PHE A 1 179 ? 11.093 -8.645 -10.556 1.00 87.38 179 PHE A N 1
ATOM 1454 C CA . PHE A 1 179 ? 11.962 -8.422 -9.388 1.00 87.38 179 PHE A CA 1
ATOM 1455 C C . PHE A 1 179 ? 13.088 -7.412 -9.632 1.00 87.38 179 PHE A C 1
ATOM 1457 O O . PHE A 1 179 ? 13.705 -6.941 -8.679 1.00 87.38 179 PHE A O 1
ATOM 1464 N N . SER A 1 180 ? 13.389 -7.103 -10.893 1.00 90.44 180 SER A N 1
ATOM 1465 C CA . SER A 1 180 ? 14.482 -6.209 -11.263 1.00 90.44 180 SER A CA 1
ATOM 1466 C C . SER A 1 180 ? 14.171 -5.498 -12.572 1.00 90.44 180 SER A C 1
ATOM 1468 O O . SER A 1 180 ? 13.616 -6.081 -13.502 1.00 90.44 180 SER A O 1
ATOM 1470 N N . MET A 1 181 ? 14.556 -4.229 -12.627 1.00 90.50 181 MET A N 1
ATOM 1471 C CA . MET A 1 181 ? 14.400 -3.370 -13.784 1.00 90.50 181 MET A CA 1
ATOM 1472 C C . MET A 1 181 ? 15.623 -3.509 -14.697 1.00 90.50 181 MET A C 1
ATOM 1474 O O . MET A 1 181 ? 16.743 -3.161 -14.323 1.00 90.50 181 MET A O 1
ATOM 1478 N N . VAL A 1 182 ? 15.406 -4.022 -15.907 1.00 91.88 182 VAL A N 1
ATOM 1479 C CA . VAL A 1 182 ? 16.458 -4.178 -16.920 1.00 91.88 182 VAL A CA 1
ATOM 1480 C C . VAL A 1 182 ? 16.770 -2.803 -17.531 1.00 91.88 182 VAL A C 1
ATOM 1482 O O . VAL A 1 182 ? 15.839 -2.061 -17.826 1.00 91.88 182 VAL A O 1
ATOM 1485 N N . PRO A 1 183 ? 18.044 -2.433 -17.763 1.00 93.62 183 PRO A N 1
ATOM 1486 C CA . PRO A 1 183 ? 18.409 -1.113 -18.295 1.00 93.62 183 PRO A CA 1
ATOM 1487 C C . PRO A 1 183 ? 17.912 -0.848 -19.724 1.00 93.62 183 PRO A C 1
ATOM 1489 O O . PRO A 1 183 ? 17.780 0.309 -20.111 1.00 93.62 183 PRO A O 1
ATOM 1492 N N . ARG A 1 184 ? 17.664 -1.903 -20.512 1.00 95.88 184 ARG A N 1
ATOM 1493 C CA . ARG A 1 184 ? 17.266 -1.838 -21.923 1.00 95.88 184 ARG A CA 1
ATOM 1494 C C . ARG A 1 184 ? 15.861 -2.409 -22.104 1.00 95.88 184 ARG A C 1
ATOM 1496 O O . ARG A 1 184 ? 15.619 -3.567 -21.772 1.00 95.88 184 ARG A O 1
ATOM 1503 N N . TYR A 1 185 ? 14.982 -1.625 -22.713 1.00 95.81 185 TYR A N 1
ATOM 1504 C CA . TYR A 1 185 ? 13.637 -2.007 -23.122 1.00 95.81 185 TYR A CA 1
ATOM 1505 C C . TYR A 1 185 ? 13.517 -1.982 -24.649 1.00 95.81 185 TYR A C 1
ATOM 1507 O O . TYR A 1 185 ? 13.740 -0.949 -25.278 1.00 95.81 185 TYR A O 1
ATOM 1515 N N . VAL A 1 186 ? 13.156 -3.116 -25.253 1.00 97.06 186 VAL A N 1
ATOM 1516 C CA . VAL A 1 186 ? 12.970 -3.221 -26.708 1.00 97.06 186 VAL A CA 1
ATOM 1517 C C . VAL A 1 186 ? 11.516 -2.913 -27.049 1.00 97.06 186 VAL A C 1
ATOM 1519 O O . VAL A 1 186 ? 10.603 -3.656 -26.687 1.00 97.06 186 VAL A O 1
ATOM 1522 N N . CYS A 1 187 ? 11.289 -1.814 -27.763 1.00 97.31 187 CYS A N 1
ATOM 1523 C CA . CYS A 1 187 ? 9.953 -1.331 -28.073 1.00 97.31 187 CYS A CA 1
ATOM 1524 C C . CYS A 1 187 ? 9.578 -1.556 -29.542 1.00 97.31 187 CYS A C 1
ATOM 1526 O O . CYS A 1 187 ? 10.307 -1.181 -30.459 1.00 97.31 187 CYS A O 1
ATOM 1528 N N . LYS A 1 188 ? 8.382 -2.116 -29.755 1.00 96.31 188 LYS A N 1
ATOM 1529 C CA . LYS A 1 188 ? 7.683 -2.187 -31.046 1.00 96.31 188 LYS A CA 1
ATOM 1530 C C . LYS A 1 188 ? 6.249 -1.693 -30.843 1.00 96.31 188 LYS A C 1
ATOM 1532 O O . LYS A 1 188 ? 5.431 -2.413 -30.254 1.00 96.31 188 LYS A O 1
ATOM 1537 N N . ARG A 1 189 ? 5.981 -0.442 -31.224 1.00 95.44 189 ARG A N 1
ATOM 1538 C CA . ARG A 1 189 ? 4.672 0.227 -31.138 1.00 95.44 189 ARG A CA 1
ATOM 1539 C C . ARG A 1 189 ? 4.650 1.414 -32.101 1.00 95.44 189 ARG A C 1
ATOM 1541 O O . ARG A 1 189 ? 5.664 2.091 -32.223 1.00 95.44 189 ARG A O 1
ATOM 1548 N N . ASP A 1 190 ? 3.523 1.685 -32.749 1.00 95.75 190 ASP A N 1
ATOM 1549 C CA . ASP A 1 190 ? 3.375 2.889 -33.575 1.00 95.75 190 ASP A CA 1
ATOM 1550 C C . ASP A 1 190 ? 3.485 4.152 -32.703 1.00 95.75 190 ASP A C 1
ATOM 1552 O O . ASP A 1 190 ? 2.926 4.156 -31.601 1.00 95.75 190 ASP A O 1
ATOM 1556 N N . PRO A 1 191 ? 4.188 5.219 -33.139 1.00 96.75 191 PRO A N 1
ATOM 1557 C CA . PRO A 1 191 ? 4.708 5.479 -34.489 1.00 96.75 191 PRO A CA 1
ATOM 1558 C C . PRO A 1 191 ? 6.179 5.060 -34.722 1.00 96.75 191 PRO A C 1
ATOM 1560 O O . PRO A 1 191 ? 6.840 5.632 -35.584 1.00 96.75 191 PRO A O 1
ATOM 1563 N N . CYS A 1 192 ? 6.749 4.126 -33.954 1.00 96.69 192 CYS A N 1
ATOM 1564 C CA . CYS A 1 192 ? 8.155 3.737 -34.113 1.00 96.69 192 CYS A CA 1
ATOM 1565 C C . CYS A 1 192 ? 8.405 3.001 -35.450 1.00 96.69 192 CYS A C 1
ATOM 1567 O O . CYS A 1 192 ? 7.670 2.068 -35.772 1.00 96.69 192 CYS A O 1
ATOM 1569 N N . PRO A 1 193 ? 9.464 3.352 -36.209 1.00 94.44 193 PRO A N 1
ATOM 1570 C CA . PRO A 1 193 ? 9.680 2.840 -37.570 1.00 94.44 193 PRO A CA 1
ATOM 1571 C C . PRO A 1 193 ? 10.068 1.354 -37.613 1.00 94.44 193 PRO A C 1
ATOM 1573 O O . PRO A 1 193 ? 9.804 0.651 -38.584 1.00 94.44 193 PRO A O 1
ATOM 1576 N N . HIS A 1 194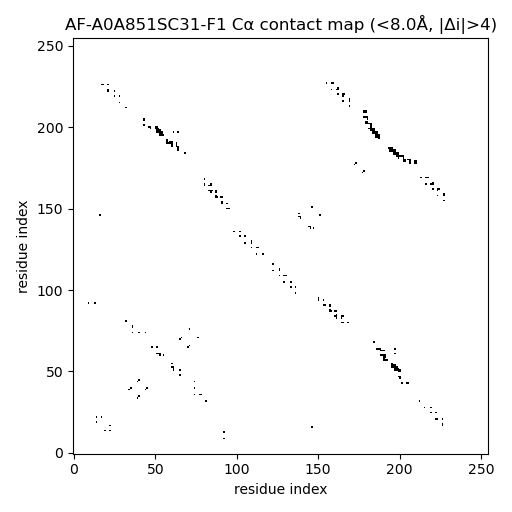 ? 10.715 0.872 -36.557 1.00 94.06 194 HIS A N 1
ATOM 1577 C CA . HIS A 1 194 ? 11.143 -0.509 -36.370 1.00 94.06 194 HIS A CA 1
ATOM 1578 C C . HIS A 1 194 ? 11.238 -0.796 -34.867 1.00 94.06 194 HIS A C 1
ATOM 1580 O O . HIS A 1 194 ? 10.790 0.001 -34.041 1.00 94.06 194 HIS A O 1
ATOM 1586 N N . GLN A 1 195 ? 11.838 -1.927 -34.492 1.00 96.56 195 GLN A N 1
ATOM 1587 C CA . GLN A 1 195 ? 12.177 -2.174 -33.092 1.00 96.56 195 GLN A CA 1
ATOM 1588 C C . GLN A 1 195 ? 13.248 -1.178 -32.651 1.00 96.56 195 GLN A C 1
ATOM 1590 O O . GLN A 1 195 ? 14.289 -1.077 -33.298 1.00 96.56 195 GLN A O 1
ATOM 1595 N N . VAL A 1 196 ? 12.972 -0.411 -31.602 1.00 97.31 196 VAL A N 1
ATOM 1596 C CA . VAL A 1 196 ? 13.908 0.574 -31.052 1.00 97.31 196 VAL A CA 1
ATOM 1597 C C . VAL A 1 196 ? 14.333 0.154 -29.656 1.00 97.31 196 VAL A C 1
ATOM 1599 O O . VAL A 1 196 ? 13.540 -0.399 -28.891 1.00 97.31 196 VAL A O 1
ATOM 1602 N N . ASP A 1 197 ? 15.583 0.445 -29.327 1.00 97.50 197 ASP A N 1
ATOM 1603 C CA . ASP A 1 197 ? 16.110 0.253 -27.985 1.00 97.50 197 ASP A CA 1
ATOM 1604 C C . ASP A 1 197 ? 15.876 1.513 -27.163 1.00 97.50 197 ASP A C 1
ATOM 1606 O O . ASP A 1 197 ? 16.309 2.598 -27.551 1.00 97.50 197 ASP A O 1
ATOM 1610 N N . CYS A 1 198 ? 15.193 1.360 -26.036 1.00 97.38 198 CYS A N 1
ATOM 1611 C CA . CYS A 1 198 ? 14.988 2.410 -25.055 1.00 97.38 198 CYS A CA 1
ATOM 1612 C C . CYS A 1 198 ? 15.749 2.090 -23.773 1.00 97.38 198 CYS A C 1
ATOM 1614 O O . CYS A 1 198 ? 15.826 0.935 -23.357 1.00 97.38 198 CYS A O 1
ATOM 1616 N N . PHE A 1 199 ? 16.311 3.115 -23.148 1.00 96.81 199 PHE A N 1
ATOM 1617 C CA . PHE A 1 199 ? 17.130 3.009 -21.954 1.00 96.81 199 PHE A CA 1
ATOM 1618 C C . PHE A 1 199 ? 16.410 3.654 -20.781 1.00 96.81 199 PHE A C 1
ATOM 1620 O O . PHE A 1 199 ? 15.884 4.762 -20.891 1.00 96.81 199 PHE A O 1
ATOM 1627 N N . ILE A 1 200 ? 16.364 2.927 -19.670 1.00 94.81 200 ILE A N 1
ATOM 1628 C CA . ILE A 1 200 ? 15.647 3.335 -18.468 1.00 94.81 200 ILE A CA 1
ATOM 1629 C C . ILE A 1 200 ? 16.615 4.037 -17.515 1.00 94.81 200 ILE A C 1
ATOM 1631 O O . ILE A 1 200 ? 17.711 3.536 -17.268 1.00 94.81 200 ILE A O 1
ATOM 1635 N N . SER A 1 201 ? 16.196 5.172 -16.950 1.00 93.56 201 SER A N 1
ATOM 1636 C CA . SER A 1 201 ? 16.979 5.904 -15.950 1.00 93.56 201 SER A CA 1
ATOM 1637 C C . SER A 1 201 ? 17.076 5.144 -14.624 1.00 93.56 201 SER A C 1
ATOM 1639 O O . SER A 1 201 ? 16.073 4.610 -14.137 1.00 93.56 201 SER A O 1
ATOM 1641 N N . ARG A 1 202 ? 18.282 5.118 -14.039 1.00 93.38 202 ARG A N 1
ATOM 1642 C CA . ARG A 1 202 ? 18.612 4.558 -12.709 1.00 93.38 202 ARG A CA 1
ATOM 1643 C C . ARG A 1 202 ? 18.035 3.150 -12.437 1.00 93.38 202 ARG A C 1
ATOM 1645 O O . ARG A 1 202 ? 17.412 2.923 -11.399 1.00 93.38 202 ARG A O 1
ATOM 1652 N N . PRO A 1 203 ? 18.239 2.161 -13.327 1.00 94.25 203 PRO A N 1
ATOM 1653 C CA . PRO A 1 203 ? 17.579 0.857 -13.220 1.00 94.25 203 PRO A CA 1
ATOM 1654 C C . PRO A 1 203 ? 18.037 0.056 -11.990 1.00 94.25 203 PRO A C 1
ATOM 1656 O O . PRO A 1 203 ? 17.246 -0.672 -11.388 1.00 94.25 203 PRO A O 1
ATOM 1659 N N . THR A 1 204 ? 19.298 0.211 -11.574 1.00 94.12 204 THR A N 1
ATOM 1660 C CA . THR A 1 204 ? 19.855 -0.431 -10.374 1.00 94.12 204 THR A CA 1
ATOM 1661 C C . THR A 1 204 ? 19.260 0.148 -9.095 1.00 94.12 204 THR A C 1
ATOM 1663 O O . THR A 1 204 ? 18.785 -0.605 -8.249 1.00 94.12 204 THR A O 1
ATOM 1666 N N . GLU A 1 205 ? 19.216 1.476 -8.979 1.00 92.56 205 GLU A N 1
ATOM 1667 C CA . GLU A 1 205 ? 18.612 2.182 -7.845 1.00 92.56 205 GLU A CA 1
ATOM 1668 C C . GLU A 1 205 ? 17.124 1.833 -7.712 1.00 92.56 205 GLU A C 1
ATOM 1670 O O . GLU A 1 205 ? 16.684 1.383 -6.653 1.00 92.56 205 GLU A O 1
ATOM 1675 N N . LYS A 1 206 ? 16.367 1.903 -8.816 1.00 92.88 206 LYS A N 1
ATOM 1676 C CA . LYS A 1 206 ? 14.954 1.493 -8.854 1.00 92.88 206 LYS A CA 1
ATOM 1677 C C . LYS A 1 206 ? 14.770 0.034 -8.443 1.00 92.88 206 LYS A C 1
ATOM 1679 O O . LYS A 1 206 ? 13.877 -0.261 -7.652 1.00 92.88 206 LYS A O 1
ATOM 1684 N N . SER A 1 207 ? 15.635 -0.873 -8.907 1.00 93.62 207 SER A N 1
ATOM 1685 C CA . SER A 1 207 ? 15.591 -2.290 -8.513 1.00 93.62 207 SER A CA 1
ATOM 1686 C C . SER A 1 207 ? 15.790 -2.491 -7.007 1.00 93.62 207 SER A C 1
ATOM 1688 O O . SER A 1 207 ? 15.081 -3.296 -6.409 1.00 93.62 207 SER A O 1
ATOM 1690 N N . ILE A 1 208 ? 16.703 -1.746 -6.371 1.00 93.19 208 ILE A N 1
ATOM 1691 C CA . ILE A 1 208 ? 16.934 -1.830 -4.918 1.00 93.19 208 ILE A CA 1
ATOM 1692 C C . ILE A 1 208 ? 15.663 -1.451 -4.151 1.00 93.19 208 ILE A C 1
ATOM 1694 O O . ILE A 1 208 ? 15.229 -2.194 -3.270 1.00 93.19 208 ILE A O 1
ATOM 1698 N N . PHE A 1 209 ? 15.026 -0.338 -4.516 1.00 92.25 209 PHE A N 1
ATOM 1699 C CA . PHE A 1 209 ? 13.771 0.092 -3.895 1.00 92.25 209 PHE A CA 1
ATOM 1700 C C . PHE A 1 209 ? 12.613 -0.880 -4.167 1.00 92.25 209 PHE A C 1
ATOM 1702 O O . PHE A 1 209 ? 11.826 -1.149 -3.260 1.00 92.25 209 PHE A O 1
ATOM 1709 N N . ILE A 1 210 ? 12.527 -1.462 -5.369 1.00 92.56 210 ILE A N 1
ATOM 1710 C CA . ILE A 1 210 ? 11.542 -2.504 -5.710 1.00 92.56 210 ILE A CA 1
ATOM 1711 C C . ILE A 1 210 ? 11.695 -3.723 -4.796 1.00 92.56 210 ILE A C 1
ATOM 1713 O O . ILE A 1 210 ? 10.706 -4.179 -4.218 1.00 92.56 210 ILE A O 1
ATOM 1717 N N . ILE A 1 211 ? 12.922 -4.223 -4.627 1.00 93.19 211 ILE A N 1
ATOM 1718 C CA . ILE A 1 211 ? 13.220 -5.362 -3.750 1.00 93.19 211 ILE A CA 1
ATOM 1719 C C . ILE A 1 211 ? 12.905 -5.010 -2.297 1.00 93.19 211 ILE A C 1
ATOM 1721 O O . ILE A 1 211 ? 12.262 -5.797 -1.604 1.00 93.19 211 ILE A O 1
ATOM 1725 N N . PHE A 1 212 ? 13.304 -3.824 -1.835 1.00 91.88 212 PHE A N 1
ATOM 1726 C CA . PHE A 1 212 ? 13.016 -3.382 -0.474 1.00 91.88 212 PHE A CA 1
ATOM 1727 C C . PHE A 1 212 ? 11.504 -3.339 -0.207 1.00 91.88 212 PHE A C 1
ATOM 1729 O O . PHE A 1 212 ? 11.029 -3.917 0.770 1.00 91.88 212 PHE A O 1
ATOM 1736 N N . MET A 1 213 ? 10.728 -2.722 -1.102 1.00 91.31 213 MET A N 1
ATOM 1737 C CA . MET A 1 213 ? 9.270 -2.636 -0.978 1.00 91.31 213 MET A CA 1
ATOM 1738 C C . MET A 1 213 ? 8.600 -4.016 -1.015 1.00 91.31 213 MET A C 1
ATOM 1740 O O . MET A 1 213 ? 7.673 -4.266 -0.240 1.00 91.31 213 MET A O 1
ATOM 1744 N N . LEU A 1 214 ? 9.105 -4.935 -1.846 1.00 93.25 214 LEU A N 1
ATOM 1745 C CA . LEU A 1 214 ? 8.655 -6.326 -1.894 1.00 93.25 214 LEU A CA 1
ATOM 1746 C C . LEU A 1 214 ? 8.916 -7.055 -0.566 1.00 93.25 214 LEU A C 1
ATOM 1748 O O . LEU A 1 214 ? 7.996 -7.655 -0.013 1.00 93.25 214 LEU A O 1
ATOM 1752 N N . VAL A 1 215 ? 10.139 -6.981 -0.027 1.00 93.56 215 VAL A N 1
ATOM 1753 C CA . VAL A 1 215 ? 10.508 -7.613 1.254 1.00 93.56 215 VAL A CA 1
ATOM 1754 C C . VAL A 1 215 ? 9.640 -7.073 2.390 1.00 93.56 215 VAL A C 1
ATOM 1756 O O . VAL A 1 215 ? 9.077 -7.846 3.164 1.00 93.56 215 VAL A O 1
ATOM 1759 N N . MET A 1 216 ? 9.455 -5.755 2.454 1.00 91.69 216 MET A N 1
ATOM 1760 C CA . MET A 1 216 ? 8.600 -5.114 3.456 1.00 91.69 216 MET A CA 1
ATOM 1761 C C . MET A 1 216 ? 7.139 -5.561 3.342 1.00 91.69 216 MET A C 1
ATOM 1763 O O . MET A 1 216 ? 6.480 -5.794 4.357 1.00 91.69 216 MET A O 1
ATOM 1767 N N . GLY A 1 217 ? 6.627 -5.721 2.118 1.00 93.06 217 GLY A N 1
ATOM 1768 C CA . GLY A 1 217 ? 5.296 -6.274 1.878 1.00 93.06 217 GLY A CA 1
ATOM 1769 C C . GLY A 1 217 ? 5.164 -7.740 2.293 1.00 93.06 217 GLY A C 1
ATOM 1770 O O . GLY A 1 217 ? 4.177 -8.094 2.934 1.00 93.06 217 GLY A O 1
ATOM 1771 N N . LEU A 1 218 ? 6.165 -8.582 2.021 1.00 94.44 218 LEU A N 1
ATOM 1772 C CA . LEU A 1 218 ? 6.177 -9.985 2.453 1.00 94.44 218 LEU A CA 1
ATOM 1773 C C . LEU A 1 218 ? 6.201 -10.120 3.982 1.00 94.44 218 LEU A C 1
ATOM 1775 O O . LEU A 1 218 ? 5.456 -10.930 4.540 1.00 94.44 218 LEU A O 1
ATOM 1779 N N . ILE A 1 219 ? 7.005 -9.301 4.669 1.00 92.81 219 ILE A N 1
ATOM 1780 C CA . ILE A 1 219 ? 7.027 -9.247 6.137 1.00 92.81 219 ILE A CA 1
ATOM 1781 C C . ILE A 1 219 ? 5.655 -8.798 6.663 1.00 92.81 219 ILE A C 1
ATOM 1783 O O . ILE A 1 219 ? 5.090 -9.467 7.527 1.00 92.81 219 ILE A O 1
ATOM 1787 N N . SER A 1 220 ? 5.080 -7.724 6.104 1.00 90.94 220 SER A N 1
ATOM 1788 C CA . SER A 1 220 ? 3.733 -7.234 6.452 1.00 90.94 220 SER A CA 1
ATOM 1789 C C . SER A 1 220 ? 2.670 -8.327 6.301 1.00 90.94 220 SER A C 1
ATOM 1791 O O . SER A 1 220 ? 1.906 -8.598 7.230 1.00 90.94 220 SER A O 1
ATOM 1793 N N . LEU A 1 221 ? 2.643 -9.005 5.149 1.00 93.62 221 LEU A N 1
ATOM 1794 C CA . LEU A 1 221 ? 1.695 -10.080 4.867 1.00 93.62 221 LEU A CA 1
ATOM 1795 C C . LEU A 1 221 ? 1.852 -11.232 5.863 1.00 93.62 221 LEU A C 1
ATOM 1797 O O . LEU A 1 221 ? 0.859 -11.690 6.424 1.00 93.62 221 LEU A O 1
ATOM 1801 N N . THR A 1 222 ? 3.088 -11.655 6.128 1.00 92.19 222 THR A N 1
ATOM 1802 C CA . THR A 1 222 ? 3.383 -12.735 7.078 1.00 92.19 222 THR A CA 1
ATOM 1803 C C . THR A 1 222 ? 2.892 -12.386 8.480 1.00 92.19 222 THR A C 1
ATOM 1805 O O . THR A 1 222 ? 2.222 -13.198 9.112 1.00 92.19 222 THR A O 1
ATOM 1808 N N . LEU A 1 223 ? 3.145 -11.164 8.957 1.00 89.19 223 LEU A N 1
ATOM 1809 C CA . LEU A 1 223 ? 2.674 -10.710 10.267 1.00 89.19 223 LEU A CA 1
ATOM 1810 C C . LEU A 1 223 ? 1.143 -10.669 10.352 1.00 89.19 223 LEU A C 1
ATOM 1812 O O . LEU A 1 223 ? 0.582 -11.148 11.337 1.00 89.19 223 LEU A O 1
ATOM 1816 N N . ASN A 1 224 ? 0.465 -10.173 9.312 1.00 89.12 224 ASN A N 1
ATOM 1817 C CA . ASN A 1 224 ? -1.001 -10.167 9.255 1.00 89.12 224 ASN A CA 1
ATOM 1818 C C . ASN A 1 224 ? -1.577 -11.597 9.269 1.00 89.12 224 ASN A C 1
ATOM 1820 O O . ASN A 1 224 ? -2.568 -11.860 9.951 1.00 89.12 224 ASN A O 1
ATOM 1824 N N . LEU A 1 225 ? -0.944 -12.543 8.565 1.00 90.69 225 LEU A N 1
ATOM 1825 C CA . LEU A 1 225 ? -1.355 -13.952 8.558 1.00 90.69 225 LEU A CA 1
ATOM 1826 C C . LEU A 1 225 ? -1.099 -14.642 9.903 1.00 90.69 225 LEU A C 1
ATOM 1828 O O . LEU A 1 225 ? -1.957 -15.390 10.369 1.00 90.69 225 LEU A O 1
ATOM 1832 N N . LEU A 1 226 ? 0.037 -14.376 10.553 1.00 89.44 226 LEU A N 1
ATOM 1833 C CA . LEU A 1 226 ? 0.340 -14.891 11.892 1.00 89.44 226 LEU A CA 1
ATOM 1834 C C . LEU A 1 226 ? -0.651 -14.364 12.932 1.00 89.44 226 LEU A C 1
ATOM 1836 O O . LEU A 1 226 ? -1.109 -15.118 13.791 1.00 89.44 226 LEU A O 1
ATOM 1840 N N . GLU A 1 227 ? -1.023 -13.089 12.839 1.00 85.12 227 GLU A N 1
ATOM 1841 C CA . GLU A 1 227 ? -2.046 -12.496 13.694 1.00 85.12 227 GLU A CA 1
ATOM 1842 C C . GLU A 1 227 ? -3.417 -13.145 13.469 1.00 85.12 227 GLU A C 1
ATOM 1844 O O . GLU A 1 227 ? -4.071 -13.560 14.431 1.00 85.12 227 GLU A O 1
ATOM 1849 N N . LEU A 1 228 ? -3.823 -13.319 12.208 1.00 86.00 228 LEU A N 1
ATOM 1850 C CA . LEU A 1 228 ? -5.064 -14.004 11.856 1.00 86.00 228 LEU A CA 1
ATOM 1851 C C . LEU A 1 228 ? -5.077 -15.455 12.364 1.00 86.00 228 LEU A C 1
ATOM 1853 O O . LEU A 1 228 ? -6.069 -15.898 12.946 1.00 86.00 228 LEU A O 1
ATOM 1857 N N . PHE A 1 229 ? -3.965 -16.177 12.205 1.00 87.19 229 PHE A N 1
ATOM 1858 C CA . PHE A 1 229 ? -3.800 -17.543 12.697 1.00 87.19 229 PHE A CA 1
ATOM 1859 C C . PHE A 1 229 ? -3.904 -17.607 14.223 1.00 87.19 229 PHE A C 1
ATOM 1861 O O . PHE A 1 229 ? -4.662 -18.415 14.758 1.00 87.19 229 PHE A O 1
ATOM 1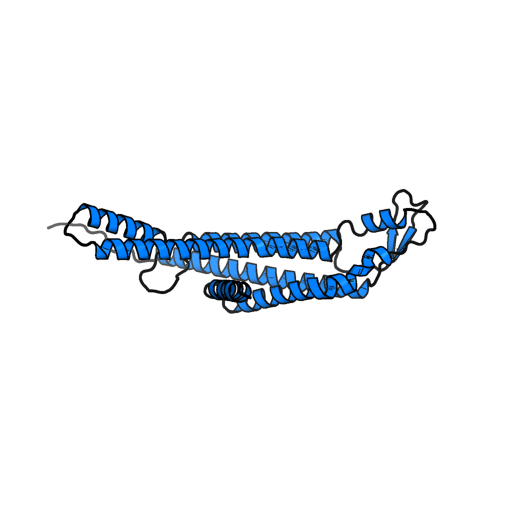868 N N . HIS A 1 230 ? -3.217 -16.711 14.935 1.00 83.94 230 HIS A N 1
ATOM 1869 C CA . HIS A 1 230 ? -3.278 -16.632 16.393 1.00 83.94 230 HIS A CA 1
ATOM 1870 C C . HIS A 1 230 ? -4.711 -16.369 16.895 1.00 83.94 230 HIS A C 1
ATOM 1872 O O . HIS A 1 230 ? -5.174 -17.023 17.835 1.00 83.94 230 HIS A O 1
ATOM 1878 N N . LEU A 1 231 ? -5.449 -15.458 16.250 1.00 79.44 231 LEU A N 1
ATOM 1879 C CA . LEU A 1 231 ? -6.850 -15.172 16.583 1.00 79.44 231 LEU A CA 1
ATOM 1880 C C . LEU A 1 231 ? -7.769 -16.366 16.298 1.00 79.44 231 LEU A C 1
ATOM 1882 O O . LEU A 1 231 ? -8.635 -16.681 17.118 1.00 79.44 231 LEU A O 1
ATOM 1886 N N . CYS A 1 232 ? -7.564 -17.049 15.170 1.00 81.50 232 CYS A N 1
ATOM 1887 C CA . CYS A 1 232 ? -8.323 -18.238 14.794 1.00 81.50 232 CYS A CA 1
ATOM 1888 C C . CYS A 1 232 ? -8.106 -19.377 15.804 1.00 81.50 232 CYS A C 1
ATOM 1890 O O . CYS A 1 232 ? -9.070 -19.900 16.366 1.00 81.50 232 CYS A O 1
ATOM 1892 N N . CYS A 1 233 ? -6.847 -19.680 16.133 1.00 82.06 233 CYS A N 1
ATOM 1893 C CA . CYS A 1 233 ? -6.478 -20.684 17.131 1.00 82.06 233 CYS A CA 1
ATOM 1894 C C . CYS A 1 233 ? -7.083 -20.377 18.505 1.00 82.06 233 CYS A C 1
ATOM 1896 O O . CYS A 1 233 ? -7.671 -21.258 19.133 1.00 82.06 233 CYS A O 1
ATOM 1898 N N . LYS A 1 234 ? -7.015 -19.119 18.962 1.00 79.06 234 LYS A N 1
ATOM 1899 C CA . LYS A 1 234 ? -7.612 -18.703 20.239 1.00 79.06 234 LYS A CA 1
ATOM 1900 C C . LYS A 1 234 ? -9.132 -18.905 20.262 1.00 79.06 234 LYS A C 1
ATOM 1902 O O . LYS A 1 234 ? -9.665 -19.370 21.271 1.00 79.06 234 LYS A O 1
ATOM 1907 N N . ASN A 1 235 ? -9.823 -18.602 19.163 1.00 73.69 235 ASN A N 1
ATOM 1908 C CA . ASN A 1 235 ? -11.263 -18.830 19.042 1.00 73.69 235 ASN A CA 1
ATOM 1909 C C . ASN A 1 235 ? -11.611 -20.325 19.034 1.00 73.69 235 ASN A C 1
ATOM 1911 O O . ASN A 1 235 ? -12.500 -20.734 19.783 1.00 73.69 235 ASN A O 1
ATOM 1915 N N . LEU A 1 236 ? -10.879 -21.146 18.273 1.00 74.94 236 LEU A N 1
ATOM 1916 C CA . LEU A 1 236 ? -11.058 -22.603 18.226 1.00 74.94 236 LEU A CA 1
ATOM 1917 C C . LEU A 1 236 ? -10.851 -23.246 19.606 1.00 74.94 236 LEU A C 1
ATOM 1919 O O . LEU A 1 236 ? -11.729 -23.961 20.084 1.00 74.94 236 LEU A O 1
ATOM 1923 N N . LEU A 1 237 ? -9.758 -22.915 20.301 1.00 73.62 237 LEU A N 1
ATOM 1924 C CA . LEU A 1 237 ? -9.473 -23.391 21.662 1.00 73.62 237 LEU A CA 1
ATOM 1925 C C . LEU A 1 237 ? -10.551 -22.970 22.671 1.00 73.62 237 LEU A C 1
ATOM 1927 O O . LEU A 1 237 ? -10.901 -23.740 23.567 1.00 73.62 237 LEU A O 1
ATOM 1931 N N . SER A 1 238 ? -11.101 -21.760 22.531 1.00 68.38 238 SER A N 1
ATOM 1932 C CA . SER A 1 238 ? -12.188 -21.291 23.397 1.00 68.38 238 SER A CA 1
ATOM 1933 C C . SER A 1 238 ? -13.510 -22.024 23.144 1.00 68.38 238 SER A C 1
ATOM 1935 O O . SER A 1 238 ? -14.232 -22.303 24.100 1.00 68.38 238 SER A O 1
ATOM 1937 N N . ASN A 1 239 ? -13.800 -22.390 21.889 1.00 67.69 239 ASN A N 1
ATOM 1938 C CA . ASN A 1 239 ? -14.967 -23.195 21.533 1.00 67.69 239 ASN A CA 1
ATOM 1939 C C . ASN A 1 239 ? -14.821 -24.635 22.034 1.00 67.69 239 ASN A C 1
ATOM 1941 O O . ASN A 1 239 ? -15.765 -25.155 22.619 1.00 67.69 239 ASN A O 1
ATOM 1945 N N . ILE A 1 240 ? -13.634 -25.240 21.905 1.00 71.75 240 ILE A N 1
ATOM 1946 C CA . ILE A 1 240 ? -13.360 -26.582 22.442 1.00 71.75 240 ILE A CA 1
ATOM 1947 C C . ILE A 1 240 ? -13.544 -26.587 23.963 1.00 71.75 240 ILE A C 1
ATOM 1949 O O . ILE A 1 240 ? -14.327 -27.381 24.466 1.00 71.75 240 ILE A O 1
ATOM 1953 N N . LYS A 1 241 ? -12.953 -25.636 24.704 1.00 64.94 241 LYS A N 1
ATOM 1954 C CA . LYS A 1 241 ? -13.167 -25.527 26.164 1.00 64.94 241 LYS A CA 1
ATOM 1955 C C . LYS A 1 241 ? -14.632 -25.320 26.564 1.00 64.94 241 LYS A C 1
ATOM 1957 O O . LYS A 1 241 ? -15.011 -25.723 27.657 1.00 64.94 241 LYS A O 1
ATOM 1962 N N . LYS A 1 242 ? -15.445 -24.690 25.710 1.00 58.31 242 LYS A N 1
ATOM 1963 C CA . LYS A 1 242 ? -16.883 -24.495 25.951 1.00 58.31 242 LYS A CA 1
ATOM 1964 C C . LYS A 1 242 ? -17.689 -25.777 25.708 1.00 58.31 242 LYS A C 1
ATOM 1966 O O . LYS A 1 242 ? -18.684 -25.985 26.389 1.00 58.31 242 LYS A O 1
ATOM 1971 N N . VAL A 1 243 ? -17.242 -26.625 24.779 1.00 59.81 243 VAL A N 1
ATOM 1972 C CA . VAL A 1 243 ? -17.797 -27.966 24.521 1.00 59.81 243 VAL A CA 1
ATOM 1973 C C . VAL A 1 243 ? -17.336 -28.981 25.580 1.00 59.81 243 VAL A C 1
ATOM 1975 O O . VAL A 1 243 ? -18.079 -29.896 25.903 1.00 59.81 243 VAL A O 1
ATOM 1978 N N . SER A 1 244 ? -16.145 -28.802 26.164 1.00 53.47 244 SER A N 1
ATOM 1979 C CA . SER A 1 244 ? -15.576 -29.681 27.202 1.00 53.47 244 SER A CA 1
ATOM 1980 C C . SER A 1 244 ? -15.897 -29.272 28.653 1.00 53.47 244 SER A C 1
ATOM 1982 O O . SER A 1 244 ? -15.357 -29.873 29.579 1.00 53.47 244 SER A O 1
ATOM 1984 N N . GLY A 1 245 ? -16.721 -28.241 28.879 1.00 38.78 245 GLY A N 1
ATOM 1985 C CA . GLY A 1 245 ? -17.216 -27.886 30.219 1.00 38.78 245 GLY A CA 1
ATOM 1986 C C . GLY A 1 245 ? -18.232 -28.925 30.718 1.00 38.78 245 GLY A C 1
ATOM 1987 O O . GLY A 1 245 ? -18.993 -29.439 29.901 1.00 38.78 245 GLY A O 1
ATOM 1988 N N . PRO A 1 246 ? -18.234 -29.283 32.015 1.00 40.72 246 PRO A N 1
ATOM 1989 C CA . PRO A 1 246 ? -18.766 -30.558 32.485 1.00 40.72 246 PRO A CA 1
ATOM 1990 C C . PRO A 1 246 ? -20.277 -30.671 32.272 1.00 40.72 246 PRO A C 1
ATOM 1992 O O . PRO A 1 246 ? -21.046 -29.8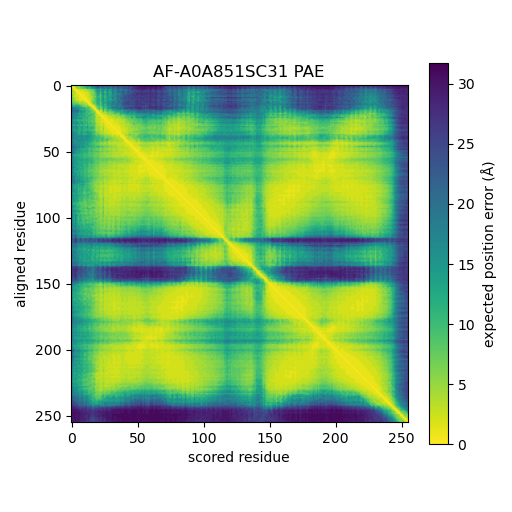24 32.723 1.00 40.72 246 PRO A O 1
ATOM 1995 N N . ALA A 1 247 ? -20.695 -31.770 31.640 1.00 44.62 247 ALA A N 1
ATOM 1996 C CA . ALA A 1 247 ? -22.029 -32.307 31.847 1.00 44.62 247 ALA A CA 1
ATOM 1997 C C . ALA A 1 247 ? -22.122 -32.765 33.309 1.00 44.62 247 ALA A C 1
ATOM 1999 O O . ALA A 1 247 ? -21.366 -33.635 33.739 1.00 44.62 247 ALA A O 1
ATOM 2000 N N . GLY A 1 248 ? -23.031 -32.174 34.076 1.00 33.34 248 GLY A N 1
ATOM 2001 C CA . GLY A 1 248 ? -23.373 -32.678 35.398 1.00 33.34 248 GLY A CA 1
ATOM 2002 C C . GLY A 1 248 ? -24.414 -31.813 36.103 1.00 33.34 248 GLY A C 1
ATOM 2003 O O . GLY A 1 248 ? -24.286 -30.591 36.081 1.00 33.34 248 GLY A O 1
ATOM 2004 N N . PRO A 1 249 ? -25.379 -32.415 36.814 1.00 35.75 249 PRO A N 1
ATOM 2005 C CA . PRO A 1 249 ? -26.137 -33.622 36.500 1.00 35.75 249 PRO A CA 1
ATOM 2006 C C . PRO A 1 249 ? -27.592 -33.268 36.135 1.00 35.75 249 PRO A C 1
ATOM 2008 O O . PRO A 1 249 ? -28.143 -32.262 36.578 1.00 35.75 249 PRO A O 1
ATOM 2011 N N . SER A 1 250 ? -28.229 -34.120 35.337 1.00 32.72 250 SER A N 1
ATOM 2012 C CA . SER A 1 250 ? -29.686 -34.171 35.220 1.00 32.72 250 SER A CA 1
ATOM 2013 C C . SER A 1 250 ? -30.297 -34.400 36.606 1.00 32.72 250 SER A C 1
ATOM 2015 O O . SER A 1 250 ? -30.000 -35.406 37.252 1.00 32.72 250 SER A O 1
ATOM 2017 N N . GLN A 1 251 ? -31.126 -33.458 37.060 1.00 42.03 251 GLN A N 1
ATOM 2018 C CA . GLN A 1 251 ? -32.151 -33.744 38.060 1.00 42.03 251 GLN A CA 1
ATOM 2019 C C . GLN A 1 251 ? -33.072 -34.833 37.510 1.00 42.03 251 GLN A C 1
ATOM 2021 O O . GLN A 1 251 ? -33.444 -34.759 36.345 1.00 42.03 251 GLN A O 1
ATOM 2026 N N . ASP A 1 252 ? -33.337 -35.837 38.345 1.00 33.94 252 ASP A N 1
ATOM 2027 C CA . ASP A 1 252 ? -34.600 -36.567 38.556 1.00 33.94 252 ASP A CA 1
ATOM 2028 C C . ASP A 1 252 ? -34.218 -37.796 39.408 1.00 33.94 252 ASP A C 1
ATOM 2030 O O . ASP A 1 252 ? -33.285 -38.523 39.079 1.00 33.94 252 ASP A O 1
ATOM 2034 N N . THR A 1 253 ? -34.819 -38.105 40.560 1.00 30.61 253 THR A N 1
ATOM 2035 C CA . THR A 1 253 ? -36.165 -38.689 40.673 1.00 30.61 253 THR A CA 1
ATOM 2036 C C . THR A 1 253 ? -36.504 -38.863 42.175 1.00 30.61 253 THR A C 1
ATOM 2038 O O . THR A 1 253 ? -35.652 -39.337 42.920 1.00 30.61 253 THR A O 1
ATOM 2041 N N . PHE A 1 254 ? -37.724 -38.471 42.577 1.00 35.50 254 PHE A N 1
ATOM 2042 C CA . PHE A 1 254 ? -38.620 -39.012 43.631 1.00 35.50 254 PHE A CA 1
ATOM 2043 C C . PHE A 1 254 ? -38.024 -39.684 44.892 1.00 35.50 254 PHE A C 1
ATOM 2045 O O . PHE A 1 254 ? -37.358 -40.710 44.793 1.00 35.50 254 PHE A O 1
ATOM 2052 N N . VAL A 1 255 ? -38.396 -39.220 46.094 1.00 36.78 255 VAL A N 1
ATOM 2053 C CA . VAL A 1 255 ? -39.596 -39.566 46.905 1.00 36.78 255 VAL A CA 1
ATOM 2054 C C . VAL A 1 255 ? -39.766 -38.489 47.978 1.00 36.78 255 VAL A C 1
ATOM 2056 O O . VAL A 1 255 ? -38.728 -38.019 48.494 1.00 36.78 255 VAL A O 1
#

Radius of gyration: 28.15 Å; Cα contacts (8 Å, |Δi|>4): 172; chains: 1; bounding box: 62×62×84 Å

Solvent-accessible surface area (backbone atoms only — not comparable to full-atom values): 14587 Å² total; per-residue (Å²): 1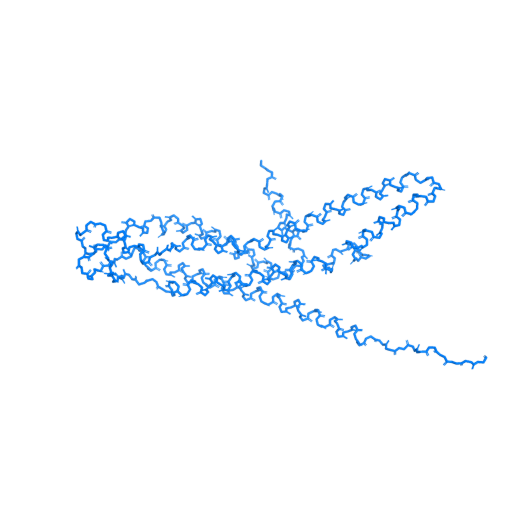44,70,63,64,65,53,53,49,52,52,52,53,65,62,62,73,77,62,60,74,69,55,51,55,49,53,52,52,54,51,52,53,51,52,49,44,59,63,57,43,36,57,76,68,50,61,51,47,72,83,50,42,47,44,72,66,89,57,78,63,25,52,61,51,42,47,47,67,75,43,79,64,52,68,62,60,52,49,52,51,46,51,53,60,42,45,45,37,54,53,52,42,51,52,50,52,53,53,51,51,57,51,51,55,53,50,52,51,52,49,54,53,58,62,70,62,71,59,100,46,74,68,55,56,53,52,48,53,53,48,51,52,54,46,43,75,77,50,74,64,100,69,94,56,96,60,83,60,64,71,63,40,50,48,46,52,51,23,47,52,52,28,41,51,44,49,51,49,49,53,53,49,44,43,73,75,57,50,74,57,52,68,49,68,45,82,34,79,54,82,70,39,94,52,81,33,53,27,36,50,52,61,24,67,64,53,20,52,53,51,44,50,54,50,52,53,47,52,53,51,39,50,48,46,49,52,51,50,49,52,54,48,52,53,50,51,55,52,50,50,54,63,72,68,51,80,90,79,76,84,88,83,82,90,133

Organism: Certhia familiaris (NCBI:txid73333)

Mean predicted aligned error: 10.69 Å

InterPro domains:
  IPR000500 Connexin [PR00206] (21-45)
  IPR000500 Connexin [PR00206] (52-74)
  IPR000500 Connexin [PR00206] (77-97)
  IPR000500 Connexin [PR00206] (151-177)
  IPR000500 Connexin [PR00206] (187-207)
  IPR000500 Connexin [PR00206] (208-231)
  IPR000500 Connexin [PTHR11984] (1-241)
  IPR013092 Connexin, N-terminal [PF00029] (3-233)
  IPR013092 Connexin, N-terminal [SM00037] (43-76)
  IPR017990 Connexin, conserved site [PS00407] (54-67)
  IPR017990 Connexin, conserved site [PS00408] (187-203)
  IPR019570 Connexin, cysteine-rich domain [SM01089] (165-231)
  IPR038359 Connexin, N-terminal domain superfamily [G3DSA:1.20.1440.80] (2-244)